Protein AF-A0A9D8C4W9-F1 (afdb_monomer)

Secondary structure (DSSP, 8-state):
--HHHHHHHHHHHHHHHHHHHHHHHHHHHHTTTS-TTTTTTSPPPHHHHHHHHHHHHHHT-TT-EEEE--SHHHHHHHHH-S-TT-HHHHHHHHHHHHHHHHHHHHS-HHHHHHHHHHHHHHHHHHHHHHHHHHHHHTT---HHHHHHHHHHHHHHHHHHHHHHHHT--TT-HHHHHHHHHHTT--EEEEETTEEEE-

Radius of gyration: 18.2 Å; Cα contacts (8 Å, |Δi|>4): 272; chains: 1; bounding box: 45×34×55 Å

pLDDT: mean 91.09, std 11.02, range [42.03, 98.5]

Mean predicted aligned error: 5.13 Å

Solvent-accessible surface area (backbone atoms only — not comparable to full-atom values): 10219 Å² total; per-residue (Å²): 136,52,78,68,58,55,52,56,52,51,53,52,42,53,55,52,24,50,53,30,54,52,50,45,53,58,52,46,72,43,35,73,72,46,43,36,43,71,39,51,42,51,85,86,48,71,70,59,51,52,36,51,46,49,20,28,45,54,60,71,43,66,85,44,44,82,41,78,29,62,45,70,67,56,45,45,56,44,63,75,50,39,52,93,80,35,65,57,59,54,45,50,51,51,54,52,53,52,30,52,59,46,20,54,76,38,40,56,66,69,56,52,69,51,50,42,57,52,41,16,56,54,31,35,59,47,33,42,52,32,45,50,52,48,28,56,77,69,71,53,82,62,64,66,57,52,51,49,54,27,48,49,53,20,49,36,48,30,48,33,42,36,34,56,45,36,65,49,61,92,76,32,30,44,54,30,54,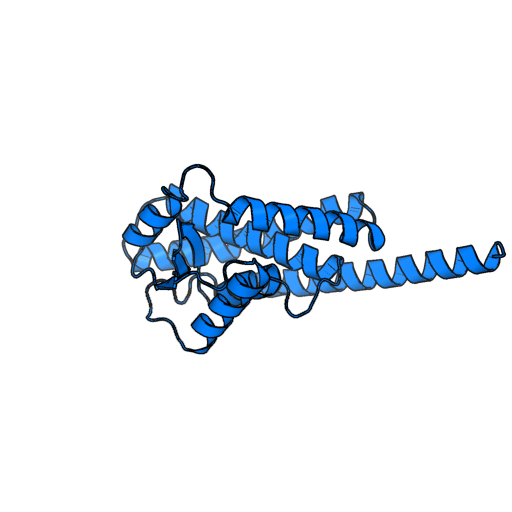36,50,39,30,58,66,2,29,44,80,64,39,47,38,90,57,35,34,39,38,39

Sequence (198 aa):
MTDEDEGFADDARGEEGLARLVAVERMAARMAAVPWFAHVGQPLLAPEREQARAYLDALGFADADLVPVRDWEEAAFAAENPGFDSAWWDAEEQLRAALNSEALAHVDERELQLVLPRLAERAAAPARRAAQEAAVLAKMSDAELLQAAVGAAMQSAHQRALVEIAAGDEDHAFRHKFALFESGRWPIAVVGATFHLF

Foldseek 3Di:
DDPVVVVVVVVVLVVQLVVLLVVLVVVLVCLLVQLAQVQQLHDDDPVLVVLVCLLCVLLVLNQFAEDEDRALVSLVVLQVPLDDPNVSVVSLVVLQVVLLVLLVSRYPPVSLVVRLQVSLVSNLVSNLVSLVVVCVVRVHDDPVSSVLQSVQLSVLSSSVSSCSSSVPDPSHSSVSQNVSSSVNKGFRHRRPRYTYID

Structure (mmCIF, N/CA/C/O backbone):
data_AF-A0A9D8C4W9-F1
#
_entry.id   AF-A0A9D8C4W9-F1
#
loop_
_atom_site.group_PDB
_atom_site.id
_atom_site.type_symbol
_atom_site.label_atom_id
_atom_site.label_alt_id
_atom_site.label_comp_id
_atom_site.label_asym_id
_atom_site.label_entity_id
_atom_site.label_seq_id
_atom_site.pdbx_PDB_ins_code
_atom_site.Cartn_x
_atom_site.Cartn_y
_atom_site.Cartn_z
_atom_site.occupancy
_atom_site.B_iso_or_equiv
_atom_site.auth_seq_id
_atom_site.auth_comp_id
_atom_site.auth_asym_id
_atom_site.auth_atom_id
_atom_site.pdbx_PDB_model_num
ATOM 1 N N . MET A 1 1 ? 25.297 -11.877 -34.042 1.00 52.44 1 MET A N 1
ATOM 2 C CA . MET A 1 1 ? 24.983 -10.673 -33.268 1.00 52.44 1 MET A CA 1
ATOM 3 C C . MET A 1 1 ? 26.031 -9.665 -33.671 1.00 52.44 1 MET A C 1
ATOM 5 O O . MET A 1 1 ? 27.204 -9.887 -33.395 1.00 52.44 1 MET A O 1
ATOM 9 N N . THR A 1 2 ? 25.644 -8.747 -34.546 1.00 56.91 2 THR A N 1
ATOM 10 C CA . THR A 1 2 ? 26.503 -7.686 -35.100 1.00 56.91 2 THR A CA 1
ATOM 11 C C . THR A 1 2 ? 26.407 -6.437 -34.223 1.00 56.91 2 THR A C 1
ATOM 13 O O . THR A 1 2 ? 25.397 -6.277 -33.552 1.00 56.91 2 THR A O 1
ATOM 16 N N . ASP A 1 3 ? 27.399 -5.538 -34.258 1.00 61.34 3 ASP A N 1
ATOM 17 C CA . ASP A 1 3 ? 27.388 -4.264 -33.499 1.00 61.34 3 ASP A CA 1
ATOM 18 C C . ASP A 1 3 ? 26.108 -3.427 -33.734 1.00 61.34 3 ASP A C 1
ATOM 20 O O . ASP A 1 3 ? 25.676 -2.675 -32.866 1.00 61.34 3 ASP A O 1
ATOM 24 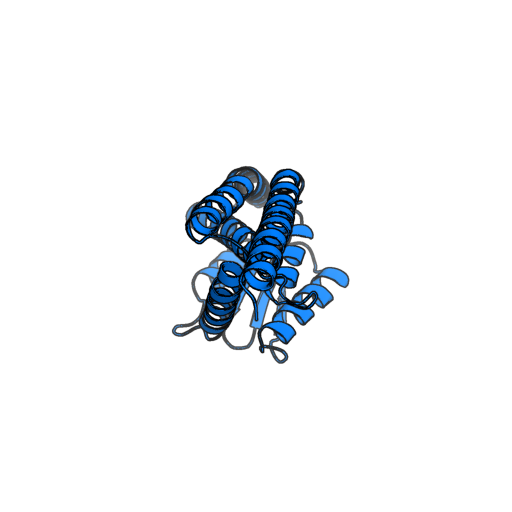N N . GLU A 1 4 ? 25.460 -3.584 -34.894 1.00 62.22 4 GLU A N 1
ATOM 25 C CA . GLU A 1 4 ? 24.162 -2.965 -35.195 1.00 62.22 4 GLU A CA 1
ATOM 26 C C . GLU A 1 4 ? 23.008 -3.564 -34.362 1.00 62.22 4 GLU A C 1
ATOM 28 O O . GLU A 1 4 ? 22.151 -2.814 -33.909 1.00 62.22 4 GLU A O 1
ATOM 33 N N . ASP A 1 5 ? 23.005 -4.877 -34.086 1.00 59.03 5 ASP A N 1
ATOM 34 C CA . ASP A 1 5 ? 21.974 -5.537 -33.259 1.00 59.03 5 ASP A CA 1
ATOM 35 C C . ASP A 1 5 ? 22.059 -5.095 -31.786 1.00 59.03 5 ASP A C 1
ATOM 37 O O . ASP A 1 5 ? 21.038 -5.012 -31.103 1.00 59.03 5 ASP A O 1
ATOM 41 N N . GLU A 1 6 ? 23.270 -4.809 -31.293 1.00 60.88 6 GLU A N 1
ATOM 42 C CA . GLU A 1 6 ? 23.494 -4.331 -29.922 1.00 60.88 6 GLU A CA 1
ATOM 43 C C . GLU A 1 6 ? 23.022 -2.879 -29.740 1.00 60.88 6 GLU A C 1
ATOM 45 O O . GLU A 1 6 ? 22.404 -2.569 -28.723 1.00 60.88 6 GLU A O 1
ATOM 50 N N . GLY A 1 7 ? 23.211 -2.014 -30.746 1.00 60.72 7 GLY A N 1
ATOM 51 C CA . GLY A 1 7 ? 22.719 -0.630 -30.722 1.00 60.72 7 GLY A CA 1
ATOM 52 C C . GLY A 1 7 ? 21.189 -0.519 -30.722 1.00 60.72 7 GLY A C 1
ATOM 53 O O . GLY A 1 7 ? 20.628 0.248 -29.945 1.00 60.72 7 GLY A O 1
ATOM 54 N N . PHE A 1 8 ? 20.490 -1.333 -31.524 1.00 57.09 8 PHE A N 1
ATOM 55 C CA . PHE A 1 8 ? 19.018 -1.352 -31.526 1.00 57.09 8 PHE A CA 1
ATOM 56 C C . PHE A 1 8 ? 18.420 -1.882 -30.212 1.00 57.09 8 PHE A C 1
ATOM 58 O O . PHE A 1 8 ? 17.346 -1.437 -29.804 1.00 57.09 8 PHE A O 1
ATOM 65 N N . ALA A 1 9 ? 19.088 -2.833 -29.551 1.00 61.97 9 ALA A N 1
ATOM 66 C CA . ALA A 1 9 ? 18.641 -3.370 -28.267 1.00 61.97 9 ALA A CA 1
ATOM 67 C C . ALA A 1 9 ? 18.815 -2.364 -27.114 1.00 61.97 9 ALA A C 1
ATOM 69 O O . ALA A 1 9 ? 17.956 -2.300 -26.232 1.00 61.97 9 ALA A O 1
ATOM 70 N N . ASP A 1 10 ? 19.890 -1.572 -27.130 1.00 65.25 10 ASP A N 1
ATOM 71 C CA . ASP A 1 10 ? 20.152 -0.528 -26.130 1.00 65.25 10 ASP A CA 1
ATOM 72 C C . ASP A 1 10 ? 19.163 0.645 -26.259 1.00 65.25 10 ASP A C 1
ATOM 74 O O . ASP A 1 10 ? 18.554 1.059 -25.270 1.00 65.25 10 ASP A O 1
ATOM 78 N N . ASP A 1 11 ? 18.890 1.097 -27.489 1.00 67.31 11 ASP A N 1
ATOM 79 C CA . ASP A 1 11 ? 17.908 2.156 -27.764 1.00 67.31 11 ASP A CA 1
ATOM 80 C C . ASP A 1 11 ? 16.482 1.744 -27.346 1.00 67.31 11 ASP A C 1
ATOM 82 O O . ASP A 1 11 ? 15.776 2.506 -26.678 1.00 67.31 11 ASP A O 1
ATOM 86 N N . ALA A 1 12 ? 16.062 0.512 -27.661 1.00 63.03 12 ALA A N 1
ATOM 87 C CA . ALA A 1 12 ? 14.750 -0.008 -27.267 1.00 63.03 12 ALA A CA 1
ATOM 88 C C . ALA A 1 12 ? 14.601 -0.133 -25.739 1.00 63.03 12 ALA A C 1
ATOM 90 O O . ALA A 1 12 ? 13.545 0.189 -25.187 1.00 63.03 12 ALA A O 1
ATOM 91 N N . ARG A 1 13 ? 15.666 -0.551 -25.039 1.00 70.00 13 ARG A N 1
ATOM 92 C CA . ARG A 1 13 ? 15.703 -0.602 -23.570 1.00 70.00 13 ARG A CA 1
ATOM 93 C C . ARG A 1 13 ? 15.589 0.797 -22.962 1.00 70.00 13 ARG A C 1
ATOM 95 O O . ARG A 1 13 ? 14.876 0.969 -21.974 1.00 70.00 13 ARG A O 1
ATOM 102 N N . GLY A 1 14 ? 16.233 1.796 -23.566 1.00 78.88 14 GLY A N 1
ATOM 103 C CA . GLY A 1 14 ? 16.118 3.198 -23.162 1.00 78.88 14 GLY A CA 1
ATOM 104 C C . GLY A 1 14 ? 14.696 3.754 -23.310 1.00 78.88 14 GLY A C 1
ATOM 105 O O . GLY A 1 14 ? 14.182 4.398 -22.391 1.00 78.88 14 GLY A O 1
ATOM 106 N N . GLU A 1 15 ? 14.024 3.473 -24.430 1.00 81.94 15 GLU A N 1
ATOM 107 C CA . GLU A 1 15 ? 12.632 3.892 -24.656 1.00 81.94 15 GLU A CA 1
ATOM 108 C C . GLU A 1 15 ? 11.650 3.212 -23.686 1.00 81.94 15 GLU A C 1
ATOM 110 O O . GLU A 1 15 ? 10.771 3.871 -23.117 1.00 81.94 15 GLU A O 1
ATOM 115 N N . GLU A 1 16 ? 11.813 1.907 -23.454 1.00 84.69 16 GLU A N 1
ATOM 116 C CA . GLU A 1 16 ? 10.975 1.140 -22.530 1.00 84.69 16 GLU A CA 1
ATOM 117 C C . GLU A 1 16 ? 11.172 1.586 -21.071 1.00 84.69 16 GLU A C 1
ATOM 119 O O . GLU A 1 16 ? 10.194 1.789 -20.340 1.00 84.69 16 GLU A O 1
ATOM 124 N N . GLY A 1 17 ? 12.423 1.810 -20.660 1.00 87.19 17 GLY A N 1
ATOM 125 C CA . GLY A 1 17 ? 12.766 2.362 -19.351 1.00 87.19 17 GLY A CA 1
ATOM 126 C C . GLY A 1 17 ? 12.120 3.728 -19.121 1.00 87.19 17 GLY A C 1
ATOM 127 O O . GLY A 1 17 ? 11.454 3.945 -18.104 1.00 87.19 17 GLY A O 1
ATOM 128 N N . LEU A 1 18 ? 12.200 4.630 -20.106 1.00 88.94 18 LEU A N 1
ATOM 129 C CA . LEU A 1 18 ? 11.550 5.940 -20.031 1.00 88.94 18 LEU A CA 1
ATOM 130 C C . LEU A 1 18 ? 10.026 5.820 -19.889 1.00 88.94 18 LEU A C 1
ATOM 132 O O . LEU A 1 18 ? 9.426 6.515 -19.064 1.00 88.94 18 LEU A O 1
ATOM 136 N N . ALA A 1 19 ? 9.381 4.935 -20.652 1.00 91.19 19 ALA A N 1
ATOM 137 C CA . ALA A 1 19 ? 7.936 4.726 -20.567 1.00 91.19 19 ALA A CA 1
ATOM 138 C C . ALA A 1 19 ? 7.494 4.270 -19.162 1.00 91.19 19 ALA A C 1
ATOM 140 O O . ALA A 1 19 ? 6.477 4.756 -18.647 1.00 91.19 19 ALA A O 1
ATOM 141 N N . ARG A 1 20 ? 8.283 3.397 -18.521 1.00 92.06 20 ARG A N 1
ATOM 142 C CA . ARG A 1 20 ? 8.073 2.920 -17.143 1.00 92.06 20 ARG A CA 1
ATOM 143 C C . ARG A 1 20 ? 8.239 4.048 -16.122 1.00 92.06 20 ARG A C 1
ATOM 145 O O . ARG A 1 20 ? 7.361 4.245 -15.281 1.00 92.06 20 ARG A O 1
ATOM 152 N N . LEU A 1 21 ? 9.280 4.873 -16.243 1.00 92.75 21 LEU A N 1
ATOM 153 C CA . LEU A 1 21 ? 9.468 6.049 -15.379 1.00 92.75 21 LEU A CA 1
ATOM 154 C C . LEU A 1 21 ? 8.316 7.059 -15.516 1.00 92.75 21 LEU A C 1
ATOM 156 O O . LEU A 1 21 ? 7.811 7.580 -14.519 1.00 92.75 21 LEU A O 1
ATOM 160 N N . VAL A 1 22 ? 7.827 7.292 -16.739 1.00 92.88 22 VAL A N 1
ATOM 161 C CA . VAL A 1 22 ? 6.651 8.146 -16.979 1.00 92.88 22 VAL A CA 1
ATOM 162 C C . VAL A 1 22 ? 5.388 7.551 -16.341 1.00 92.88 22 VAL A C 1
ATOM 164 O O . VAL A 1 22 ? 4.555 8.298 -15.821 1.00 92.88 22 VAL A O 1
ATOM 167 N N . ALA A 1 23 ? 5.217 6.226 -16.349 1.00 92.12 23 ALA A N 1
ATOM 168 C CA . ALA A 1 23 ? 4.098 5.573 -15.668 1.00 92.12 23 ALA A CA 1
ATOM 169 C C . ALA A 1 23 ? 4.124 5.825 -14.152 1.00 92.12 23 ALA A C 1
ATOM 171 O O . ALA A 1 23 ? 3.090 6.186 -13.578 1.00 92.12 23 ALA A O 1
ATOM 172 N N . VAL A 1 24 ? 5.304 5.750 -13.531 1.00 94.56 24 VAL A N 1
ATOM 173 C CA . VAL A 1 24 ? 5.487 6.071 -12.109 1.00 94.56 24 VAL A CA 1
ATOM 174 C C . VAL A 1 24 ? 5.194 7.540 -11.817 1.00 94.56 24 VAL A C 1
ATOM 176 O O . VAL A 1 24 ? 4.498 7.837 -10.848 1.00 94.56 24 VAL A O 1
ATOM 179 N N . GLU A 1 25 ? 5.614 8.476 -12.668 1.00 93.19 25 GLU A N 1
ATOM 180 C CA . GLU A 1 25 ? 5.255 9.891 -12.499 1.00 93.19 25 GLU A CA 1
ATOM 181 C C . GLU A 1 25 ? 3.738 10.126 -12.617 1.00 93.19 25 GLU A C 1
ATOM 183 O O . GLU A 1 25 ? 3.155 10.870 -11.822 1.00 93.19 25 GLU A O 1
ATOM 188 N N . ARG A 1 26 ? 3.048 9.439 -13.540 1.00 93.25 26 ARG A N 1
ATOM 189 C CA . ARG A 1 26 ? 1.574 9.481 -13.623 1.00 93.25 26 ARG A CA 1
ATOM 190 C C . ARG A 1 26 ? 0.906 8.899 -12.382 1.00 93.25 26 ARG A C 1
ATOM 192 O O . ARG A 1 26 ? -0.163 9.363 -11.986 1.00 93.25 26 ARG A O 1
ATOM 199 N N . MET A 1 27 ? 1.471 7.846 -11.801 1.00 94.06 27 MET A N 1
ATOM 200 C CA . MET A 1 27 ? 1.017 7.299 -10.523 1.00 94.06 27 MET A CA 1
ATOM 201 C C . MET A 1 27 ? 1.236 8.324 -9.399 1.00 94.06 27 MET A C 1
ATOM 203 O O . MET A 1 27 ? 0.308 8.620 -8.649 1.00 94.06 27 MET A O 1
ATOM 207 N N . ALA A 1 28 ? 2.408 8.955 -9.342 1.00 93.56 28 ALA A N 1
ATOM 208 C CA . ALA A 1 28 ? 2.746 9.969 -8.351 1.00 93.56 28 ALA A CA 1
ATOM 209 C C . ALA A 1 28 ? 1.789 11.170 -8.370 1.00 93.56 28 ALA A C 1
ATOM 211 O O . ALA A 1 28 ? 1.374 11.651 -7.315 1.00 93.56 28 ALA A O 1
ATOM 212 N N . ALA A 1 29 ? 1.389 11.619 -9.562 1.00 93.56 29 ALA A N 1
ATOM 213 C CA . ALA A 1 29 ? 0.431 12.710 -9.736 1.00 93.56 29 ALA A CA 1
ATOM 214 C C . ALA A 1 29 ? -0.955 12.408 -9.131 1.00 93.56 29 ALA A C 1
ATOM 216 O O . ALA A 1 29 ? -1.693 13.331 -8.792 1.00 93.56 29 ALA A O 1
ATOM 217 N N . ARG A 1 30 ? -1.307 11.126 -8.967 1.00 94.88 30 ARG A N 1
ATOM 218 C CA . ARG A 1 30 ? -2.590 10.678 -8.407 1.00 94.88 30 ARG A CA 1
ATOM 219 C C . ARG A 1 30 ? -2.567 10.496 -6.887 1.00 94.88 30 ARG A C 1
ATOM 221 O O . ARG A 1 30 ? -3.637 10.417 -6.295 1.00 94.88 30 ARG A O 1
ATOM 228 N N . MET A 1 31 ? -1.398 10.519 -6.234 1.00 95.44 31 MET A N 1
ATOM 229 C CA . MET A 1 31 ? -1.267 10.284 -4.780 1.00 95.44 31 MET A CA 1
ATOM 230 C C . MET A 1 31 ? -2.120 11.223 -3.921 1.00 95.44 31 MET A C 1
ATOM 232 O O . MET A 1 31 ? -2.599 10.833 -2.860 1.00 95.44 31 MET A O 1
ATOM 236 N N . ALA A 1 32 ? -2.322 12.461 -4.377 1.00 95.00 32 ALA A N 1
ATOM 237 C CA . ALA A 1 32 ? -3.139 13.445 -3.672 1.00 95.00 32 ALA A CA 1
ATOM 238 C C . ALA A 1 32 ? -4.650 13.156 -3.736 1.00 95.00 32 ALA A C 1
ATOM 240 O O . ALA A 1 32 ? -5.394 13.705 -2.928 1.00 95.00 32 ALA A O 1
ATOM 241 N N . ALA A 1 33 ? -5.094 12.340 -4.696 1.00 96.31 33 ALA A N 1
ATOM 242 C CA . ALA A 1 33 ? -6.497 11.986 -4.910 1.00 96.31 33 ALA A CA 1
ATOM 243 C C . ALA A 1 33 ? -6.865 10.603 -4.348 1.00 96.31 33 ALA A C 1
ATOM 245 O O . ALA A 1 33 ? -8.043 10.254 -4.332 1.00 96.31 33 ALA A O 1
ATOM 246 N N . VAL A 1 34 ? -5.880 9.820 -3.897 1.00 98.06 34 VAL A N 1
ATOM 247 C CA . VAL A 1 34 ? -6.130 8.546 -3.217 1.00 98.06 34 VAL A CA 1
ATOM 248 C C . VAL A 1 34 ? -6.906 8.826 -1.921 1.00 98.06 34 VAL A C 1
ATOM 250 O O . VAL A 1 34 ? -6.490 9.698 -1.148 1.00 98.06 34 VAL A O 1
ATOM 253 N N . PRO A 1 35 ? -8.020 8.120 -1.654 1.00 97.81 35 PRO A N 1
ATOM 254 C CA . PRO A 1 35 ? -8.857 8.340 -0.478 1.00 97.81 35 PRO A CA 1
ATOM 255 C C . PRO A 1 35 ? -8.258 7.662 0.763 1.00 97.81 35 PRO A C 1
ATOM 257 O O . PRO A 1 35 ? -8.916 6.857 1.415 1.00 97.81 35 PRO A O 1
ATOM 260 N N . TRP A 1 36 ? -6.994 7.962 1.074 1.00 98.44 36 TRP A N 1
ATOM 261 C CA . TRP A 1 36 ? -6.243 7.349 2.170 1.00 98.44 36 TRP A CA 1
ATOM 262 C C . TRP A 1 36 ? -7.078 7.280 3.450 1.00 98.44 36 TRP A C 1
ATOM 264 O O . TRP A 1 36 ? -7.595 8.295 3.906 1.00 98.44 36 TRP A O 1
ATOM 274 N N . PHE A 1 37 ? -7.195 6.090 4.036 1.00 98.38 37 PHE A N 1
ATOM 275 C CA . PHE A 1 37 ? -7.890 5.861 5.307 1.00 98.38 37 PHE A CA 1
ATOM 276 C C . PHE A 1 37 ? -9.371 6.296 5.353 1.00 98.38 37 PHE A C 1
ATOM 278 O O . PHE A 1 37 ? -9.943 6.389 6.434 1.00 98.38 37 PHE A O 1
ATOM 285 N N . ALA A 1 38 ? -10.021 6.569 4.217 1.00 97.69 38 ALA A N 1
ATOM 286 C CA . ALA A 1 38 ? -11.391 7.088 4.200 1.00 97.69 38 ALA A CA 1
ATOM 287 C C . ALA A 1 38 ? -12.438 6.099 4.742 1.00 97.69 38 ALA A C 1
ATOM 289 O O . ALA A 1 38 ? -13.505 6.522 5.193 1.00 97.69 38 ALA A O 1
ATOM 290 N N . HIS A 1 39 ? -12.151 4.795 4.693 1.00 97.69 39 HIS A N 1
ATOM 291 C CA . HIS A 1 39 ? -13.072 3.7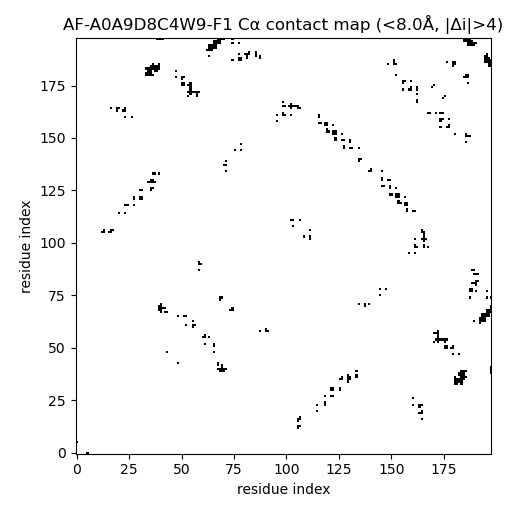40 5.116 1.00 97.69 39 HIS A CA 1
ATOM 292 C C . HIS A 1 39 ? -12.630 3.019 6.394 1.00 97.69 39 HIS A C 1
ATOM 294 O O . HIS A 1 39 ? -13.305 2.072 6.796 1.00 97.69 39 HIS A O 1
ATOM 300 N N . VAL A 1 40 ? -11.561 3.462 7.067 1.00 97.56 40 VAL A N 1
ATOM 301 C CA . VAL A 1 40 ? -11.101 2.792 8.294 1.00 97.56 40 VAL A CA 1
ATOM 302 C C . VAL A 1 40 ? -12.211 2.738 9.344 1.00 97.56 40 VAL A C 1
ATOM 304 O O . VAL A 1 40 ? -12.897 3.729 9.611 1.00 97.56 40 VAL A O 1
ATOM 307 N N . GLY A 1 41 ? -12.431 1.549 9.900 1.00 95.38 41 GLY A N 1
ATOM 308 C CA . GLY A 1 41 ? -13.446 1.291 10.929 1.00 95.38 41 GLY A CA 1
ATOM 309 C C . GLY A 1 41 ? -14.870 1.163 10.396 1.00 95.38 41 GLY A C 1
ATOM 310 O O . GLY A 1 41 ? -15.808 0.929 11.161 1.00 95.38 41 GLY A O 1
ATOM 311 N N . GLN A 1 42 ? -15.062 1.273 9.080 1.00 96.44 42 GLN A N 1
ATOM 312 C CA . GLN A 1 42 ? -16.329 0.942 8.438 1.00 96.44 42 GLN A CA 1
ATOM 313 C C . GLN A 1 42 ? -16.409 -0.563 8.137 1.00 96.44 42 GLN A C 1
ATOM 315 O O . GLN A 1 42 ? -15.381 -1.206 7.919 1.00 96.44 42 GLN A O 1
ATOM 320 N N . PRO A 1 43 ? -17.610 -1.161 8.048 1.00 96.69 43 PRO A N 1
ATOM 321 C CA . PRO A 1 43 ? -17.754 -2.543 7.595 1.00 96.69 43 PRO A CA 1
ATOM 322 C C . PRO A 1 43 ? -17.116 -2.768 6.215 1.00 96.69 43 PRO A C 1
ATOM 324 O O . PRO A 1 43 ? -17.280 -1.936 5.326 1.00 96.69 43 PRO A O 1
ATOM 327 N N . LEU A 1 44 ? -16.422 -3.895 6.023 1.00 97.25 44 LEU A N 1
ATOM 328 C CA . LEU A 1 44 ? -15.814 -4.237 4.730 1.00 97.25 44 LEU A CA 1
ATOM 329 C C . LEU A 1 44 ? -16.872 -4.537 3.663 1.00 97.25 44 LEU A C 1
ATOM 331 O O . LEU A 1 44 ? -17.710 -5.436 3.839 1.00 97.25 44 LEU A O 1
ATOM 335 N N . LEU A 1 45 ? -16.760 -3.839 2.538 1.00 97.00 45 LEU A N 1
ATOM 336 C CA . LEU A 1 45 ? -17.525 -4.040 1.314 1.00 97.00 45 LEU A CA 1
ATOM 337 C C . LEU A 1 45 ? -17.021 -5.277 0.556 1.00 97.00 45 LEU A C 1
ATOM 339 O O . LEU A 1 45 ? -15.887 -5.718 0.736 1.00 97.00 45 LEU A O 1
ATOM 343 N N . ALA A 1 46 ? -17.856 -5.839 -0.322 1.00 97.50 46 ALA A N 1
ATOM 344 C CA . ALA A 1 46 ? -17.481 -7.018 -1.109 1.00 97.50 46 ALA A CA 1
ATOM 345 C C . ALA A 1 46 ? -16.198 -6.815 -1.951 1.00 97.50 46 ALA A C 1
ATOM 347 O O . ALA A 1 46 ? -15.308 -7.655 -1.826 1.00 97.50 46 ALA A O 1
ATOM 348 N N . PRO A 1 47 ? -16.015 -5.693 -2.684 1.00 97.19 47 PRO A N 1
ATOM 349 C CA . PRO A 1 47 ? -14.788 -5.473 -3.455 1.00 97.19 47 PRO A CA 1
ATOM 350 C C . PRO A 1 47 ? -13.529 -5.399 -2.583 1.00 97.19 47 PRO A C 1
ATOM 352 O O . PRO A 1 47 ? -12.477 -5.884 -2.970 1.00 97.19 47 PRO A O 1
ATOM 355 N N . GLU A 1 48 ? -13.630 -4.843 -1.372 1.00 97.94 48 GLU A N 1
ATOM 356 C CA . GLU A 1 48 ? -12.497 -4.751 -0.438 1.00 97.94 48 GLU A CA 1
ATOM 357 C C . GLU A 1 48 ? -12.090 -6.143 0.074 1.00 97.94 48 GLU A C 1
ATOM 359 O O . GLU A 1 48 ? -10.906 -6.429 0.242 1.00 97.94 48 GLU A O 1
ATOM 364 N N . ARG A 1 49 ? -13.065 -7.041 0.277 1.00 98.25 49 ARG A N 1
ATOM 365 C CA . ARG A 1 49 ? -12.820 -8.438 0.673 1.00 98.25 49 ARG A CA 1
ATOM 366 C C . ARG A 1 49 ? -12.193 -9.250 -0.453 1.00 98.25 49 ARG A C 1
ATOM 368 O O . ARG A 1 49 ? -11.289 -10.037 -0.189 1.00 98.25 49 ARG A O 1
ATOM 375 N N . GLU A 1 50 ? -12.669 -9.061 -1.680 1.00 97.69 50 GLU A N 1
ATOM 376 C CA . GLU A 1 50 ? -12.093 -9.679 -2.879 1.00 97.69 50 GLU A CA 1
ATOM 377 C C . GLU A 1 50 ? -10.644 -9.222 -3.066 1.00 97.69 50 GLU A C 1
ATOM 379 O O . GLU A 1 50 ? -9.750 -10.050 -3.226 1.00 97.69 50 GLU A O 1
ATOM 384 N N . GLN A 1 51 ? -10.391 -7.920 -2.924 1.00 97.75 51 GLN A N 1
ATOM 385 C CA . GLN A 1 51 ? -9.054 -7.348 -3.028 1.00 97.75 51 GLN A CA 1
ATOM 386 C C . GLN A 1 51 ? -8.100 -7.876 -1.951 1.00 97.75 51 GLN A C 1
ATOM 388 O O . GLN A 1 51 ? -6.946 -8.195 -2.235 1.00 97.75 51 GLN A O 1
ATOM 393 N N . ALA A 1 52 ? -8.586 -7.990 -0.715 1.00 98.06 52 ALA A N 1
ATOM 394 C CA . ALA A 1 52 ? -7.835 -8.568 0.390 1.00 98.06 52 ALA A CA 1
ATOM 395 C C . ALA A 1 52 ? -7.520 -10.052 0.161 1.00 98.06 52 ALA A C 1
ATOM 397 O O . ALA A 1 52 ? -6.420 -10.493 0.482 1.00 98.06 52 ALA A O 1
ATOM 398 N N . ARG A 1 53 ? -8.458 -10.816 -0.415 1.00 97.81 53 ARG A N 1
ATOM 399 C CA . ARG A 1 53 ? -8.233 -12.225 -0.756 1.00 97.81 53 ARG A CA 1
ATOM 400 C C . ARG A 1 53 ? -7.179 -12.367 -1.849 1.00 97.81 53 ARG A C 1
ATOM 402 O O . ARG A 1 53 ? -6.235 -13.113 -1.646 1.00 97.81 53 ARG A O 1
ATOM 409 N N . ALA A 1 54 ? -7.280 -11.591 -2.926 1.00 97.88 54 ALA A N 1
ATOM 410 C CA . ALA A 1 54 ? -6.290 -11.607 -4.002 1.00 97.88 54 ALA A CA 1
ATOM 411 C C . ALA A 1 54 ? -4.884 -11.233 -3.501 1.00 97.88 54 ALA A C 1
ATOM 413 O O . ALA A 1 54 ? -3.901 -11.873 -3.857 1.00 97.88 54 ALA A O 1
ATOM 414 N N . TYR A 1 55 ? -4.786 -10.255 -2.592 1.00 97.88 55 TYR A N 1
ATOM 415 C CA . TYR A 1 55 ? -3.524 -9.938 -1.919 1.00 97.88 55 TYR A CA 1
ATOM 416 C C . TYR A 1 55 ? -2.947 -11.138 -1.153 1.00 97.88 55 TYR A C 1
ATOM 418 O O . TYR A 1 55 ? -1.763 -11.433 -1.299 1.00 97.88 55 TYR A O 1
ATOM 426 N N . LEU A 1 56 ? -3.767 -11.826 -0.354 1.00 97.06 56 LEU A N 1
ATOM 427 C CA . LEU A 1 56 ? -3.332 -12.991 0.417 1.00 97.06 56 LEU A CA 1
ATOM 428 C C . LEU A 1 56 ? -2.944 -14.166 -0.479 1.00 97.06 56 LEU A C 1
ATOM 430 O O . LEU A 1 56 ? -1.909 -14.784 -0.241 1.00 97.06 56 LEU A O 1
ATOM 434 N N . ASP A 1 57 ? -3.728 -14.443 -1.517 1.00 96.44 57 ASP A N 1
ATOM 435 C CA . ASP A 1 57 ? -3.467 -15.521 -2.469 1.00 96.44 57 ASP A CA 1
ATOM 436 C C . ASP A 1 57 ? -2.134 -15.285 -3.195 1.00 96.44 57 ASP A C 1
ATOM 438 O O . ASP A 1 57 ? -1.263 -16.158 -3.183 1.00 96.44 57 ASP A O 1
ATOM 442 N N . ALA A 1 58 ? -1.920 -14.074 -3.724 1.00 96.19 58 ALA A N 1
ATOM 443 C CA . ALA A 1 58 ? -0.686 -13.693 -4.413 1.00 96.19 58 ALA A CA 1
ATOM 444 C C . ALA A 1 58 ? 0.548 -13.669 -3.491 1.00 96.19 58 ALA A C 1
ATOM 446 O O . ALA A 1 58 ? 1.675 -13.832 -3.957 1.00 96.19 58 ALA A O 1
ATOM 447 N N . LEU A 1 59 ? 0.355 -13.465 -2.183 1.00 94.06 59 LEU A N 1
ATOM 448 C CA . LEU A 1 59 ? 1.428 -13.477 -1.185 1.00 94.06 59 LEU A CA 1
ATOM 449 C C . LEU A 1 59 ? 1.720 -14.886 -0.630 1.00 94.06 59 LEU A C 1
ATOM 451 O O . LEU A 1 59 ? 2.719 -15.072 0.062 1.00 94.06 59 LEU A O 1
ATOM 455 N N . GLY A 1 60 ? 0.872 -15.880 -0.921 1.00 94.50 60 GLY A N 1
ATOM 456 C CA . GLY A 1 60 ? 1.014 -17.257 -0.431 1.00 94.50 60 GLY A CA 1
ATOM 457 C C . GLY A 1 60 ? 0.315 -17.552 0.904 1.00 94.50 60 GLY A C 1
ATOM 458 O O . GLY A 1 60 ? 0.619 -18.554 1.546 1.00 94.50 60 GLY A O 1
ATOM 459 N N . PHE A 1 61 ? -0.636 -16.712 1.319 1.00 94.56 61 PHE A N 1
ATOM 460 C CA . PHE A 1 61 ? -1.420 -16.825 2.557 1.00 94.56 61 PHE A CA 1
ATOM 461 C C . PHE A 1 61 ? -2.906 -17.108 2.277 1.00 94.56 61 PHE A C 1
ATOM 463 O O . PHE A 1 61 ? -3.783 -16.585 2.964 1.00 94.56 61 PHE A O 1
ATOM 470 N N . ALA A 1 62 ? -3.206 -17.940 1.276 1.00 92.62 62 ALA A N 1
ATOM 471 C CA . ALA A 1 62 ? -4.574 -18.207 0.815 1.00 92.62 62 ALA A CA 1
ATOM 472 C C . ALA A 1 62 ? -5.523 -18.736 1.910 1.00 92.62 62 ALA A C 1
ATOM 474 O O . ALA A 1 62 ? -6.726 -18.486 1.856 1.00 92.62 62 ALA A O 1
ATOM 475 N N . ASP A 1 63 ? -4.989 -19.414 2.929 1.00 92.69 63 ASP A N 1
ATOM 476 C CA . ASP A 1 63 ? -5.759 -19.952 4.058 1.00 92.69 63 ASP A CA 1
ATOM 477 C C . ASP A 1 63 ? -5.955 -18.946 5.207 1.00 92.69 63 ASP A C 1
ATOM 479 O O . ASP A 1 63 ? -6.609 -19.266 6.198 1.00 92.69 63 ASP A O 1
ATOM 483 N N . ALA A 1 64 ? -5.398 -17.734 5.106 1.00 94.50 64 ALA A N 1
ATOM 484 C CA . ALA A 1 64 ? -5.557 -16.732 6.150 1.00 94.50 64 ALA A CA 1
ATOM 485 C C . ALA A 1 64 ? -6.995 -16.182 6.197 1.00 94.50 64 ALA A C 1
ATOM 487 O O . ALA A 1 64 ? -7.645 -15.905 5.176 1.00 94.50 64 ALA A O 1
ATOM 488 N N . ASP A 1 65 ? -7.482 -15.984 7.417 1.00 95.56 65 ASP A N 1
ATOM 489 C CA . ASP A 1 65 ? -8.776 -15.378 7.695 1.00 95.56 65 ASP A CA 1
ATOM 490 C C . ASP A 1 65 ? -8.681 -13.854 7.604 1.00 95.56 65 ASP A C 1
ATOM 492 O O . ASP A 1 65 ? -7.796 -13.226 8.184 1.00 95.56 65 ASP A O 1
ATOM 496 N N . LEU A 1 66 ? -9.633 -13.235 6.904 1.00 96.69 66 LEU A N 1
ATOM 497 C CA . LEU A 1 66 ? -9.740 -11.779 6.831 1.00 96.69 66 LEU A CA 1
ATOM 498 C C . LEU A 1 66 ? -10.489 -11.250 8.058 1.00 96.69 66 LEU A C 1
ATOM 500 O O . LEU A 1 66 ? -11.697 -11.467 8.194 1.00 96.69 66 LEU A O 1
ATOM 504 N N . VAL A 1 67 ? -9.784 -10.507 8.907 1.00 95.81 67 VAL A N 1
ATOM 505 C CA . VAL A 1 67 ? -10.321 -9.899 10.125 1.00 95.81 67 VAL A CA 1
ATOM 506 C C . VAL A 1 67 ? -10.470 -8.386 9.921 1.00 95.81 67 VAL A C 1
ATOM 508 O O . VAL A 1 67 ? -9.463 -7.684 9.805 1.00 95.81 67 VAL A O 1
ATOM 511 N N . PRO A 1 68 ? -11.709 -7.858 9.871 1.00 96.81 68 PRO A N 1
ATOM 512 C CA . PRO A 1 68 ? -11.928 -6.420 9.849 1.00 96.81 68 PRO A CA 1
ATOM 513 C C . PRO A 1 68 ? -11.566 -5.810 11.205 1.00 96.81 68 PRO A C 1
ATOM 515 O O . PRO A 1 68 ? -12.098 -6.228 12.234 1.00 96.81 68 PRO A O 1
ATOM 518 N N . VAL A 1 69 ? -10.709 -4.798 11.184 1.00 96.75 69 VAL A N 1
ATOM 519 C CA . VAL A 1 69 ? -10.361 -3.975 12.344 1.00 96.75 69 VAL A CA 1
ATOM 520 C C . VAL A 1 69 ? -11.397 -2.862 12.470 1.00 96.75 69 VAL A C 1
ATOM 522 O O . VAL A 1 69 ? -11.770 -2.226 11.484 1.00 96.75 69 VAL A O 1
ATOM 525 N N . ARG A 1 70 ? -11.941 -2.669 13.671 1.00 95.12 70 ARG A N 1
ATOM 526 C CA . ARG A 1 70 ? -13.136 -1.831 13.878 1.00 95.12 70 ARG A CA 1
ATOM 527 C C . ARG A 1 70 ? -12.805 -0.420 14.329 1.00 95.12 70 ARG A C 1
ATOM 529 O O . ARG A 1 70 ? -13.579 0.502 14.082 1.00 95.12 70 ARG A O 1
ATOM 536 N N . ASP A 1 71 ? -11.669 -0.255 14.984 1.00 95.56 71 ASP 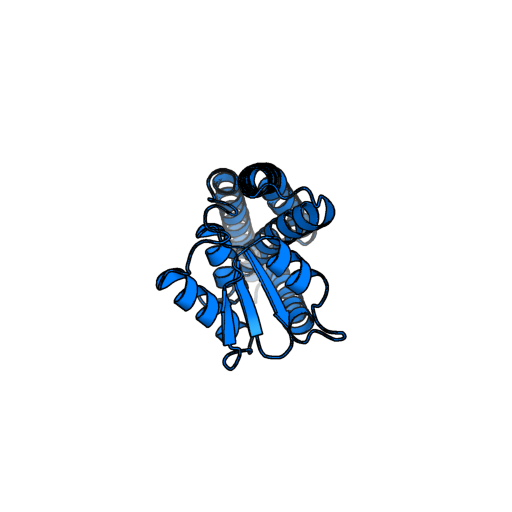A N 1
ATOM 537 C CA . ASP A 1 71 ? -11.228 1.010 15.540 1.00 95.56 71 ASP A CA 1
ATOM 538 C C . ASP A 1 71 ? -9.701 1.062 15.654 1.00 95.56 71 ASP A C 1
ATOM 540 O O . ASP A 1 71 ? -8.977 0.109 15.365 1.00 95.56 71 ASP A O 1
ATOM 544 N N . TRP A 1 72 ? -9.208 2.233 16.048 1.00 95.50 72 TRP A N 1
ATOM 545 C CA . TRP A 1 72 ? -7.780 2.484 16.158 1.00 95.50 72 TRP A CA 1
ATOM 546 C C . TRP A 1 72 ? -7.121 1.742 17.329 1.00 95.50 72 TRP A C 1
ATOM 548 O O . TRP A 1 72 ? -5.911 1.551 17.297 1.00 95.50 72 TRP A O 1
ATOM 558 N N . GLU A 1 73 ? -7.876 1.314 18.344 1.00 93.69 73 GLU A N 1
ATOM 559 C CA . GLU A 1 73 ? -7.327 0.538 19.463 1.00 93.69 73 GLU A CA 1
ATOM 560 C C . GLU A 1 73 ? -7.012 -0.893 19.006 1.00 93.69 73 GLU A C 1
ATOM 562 O O . GLU A 1 73 ? -5.909 -1.395 19.227 1.00 93.69 73 GLU A O 1
ATOM 567 N N . GLU A 1 74 ? -7.927 -1.517 18.263 1.00 93.81 74 GLU A N 1
ATOM 568 C CA . GLU A 1 74 ? -7.666 -2.796 17.598 1.00 93.81 74 GLU A CA 1
ATOM 569 C C . GLU A 1 74 ? -6.538 -2.690 16.564 1.00 93.81 74 GLU A C 1
ATOM 571 O O . GLU A 1 74 ? -5.717 -3.603 16.448 1.00 93.81 74 GLU A O 1
ATOM 576 N N . ALA A 1 75 ? -6.463 -1.569 15.838 1.00 94.31 75 ALA A N 1
ATOM 577 C CA . ALA A 1 75 ? -5.380 -1.317 14.893 1.00 94.31 75 ALA A CA 1
ATOM 578 C C . ALA A 1 75 ? -4.013 -1.259 15.589 1.00 94.31 75 ALA A C 1
ATOM 580 O O . ALA A 1 75 ? -3.054 -1.841 15.084 1.00 94.31 75 ALA A O 1
ATOM 581 N N . ALA A 1 76 ? -3.931 -0.606 16.755 1.00 92.62 76 ALA A N 1
ATOM 582 C CA . ALA A 1 76 ? -2.721 -0.573 17.573 1.00 92.62 76 ALA A CA 1
ATOM 583 C C . ALA A 1 76 ? -2.302 -1.981 17.991 1.00 92.62 76 ALA A C 1
ATOM 585 O O . ALA A 1 76 ? -1.166 -2.384 17.756 1.00 92.62 76 ALA A O 1
ATOM 586 N N . PHE A 1 77 ? -3.244 -2.770 18.513 1.00 89.88 77 PHE A N 1
ATOM 587 C CA . PHE A 1 77 ? -2.966 -4.139 18.936 1.00 89.88 77 PHE A CA 1
ATOM 588 C C . PHE A 1 77 ? -2.425 -5.009 17.790 1.00 89.88 77 PHE A C 1
ATOM 590 O O . PHE A 1 77 ? -1.469 -5.766 17.986 1.00 89.88 77 PHE A O 1
ATOM 597 N N . ALA A 1 78 ? -3.011 -4.879 16.595 1.00 89.25 78 ALA A N 1
ATOM 598 C CA . ALA A 1 78 ? -2.570 -5.587 15.396 1.00 89.25 78 ALA A CA 1
ATOM 599 C C . ALA A 1 78 ? -1.199 -5.103 14.886 1.00 89.25 78 ALA A C 1
ATOM 601 O O . ALA A 1 78 ? -0.420 -5.913 14.386 1.00 89.25 78 ALA A O 1
ATOM 602 N N . ALA A 1 79 ? -0.889 -3.810 15.022 1.00 86.62 79 ALA A N 1
ATOM 603 C CA . ALA A 1 79 ? 0.385 -3.225 14.600 1.00 86.62 79 ALA A CA 1
ATOM 604 C C . ALA A 1 79 ? 1.544 -3.531 15.569 1.00 86.62 79 ALA A C 1
ATOM 606 O O . ALA A 1 79 ? 2.677 -3.714 15.128 1.00 86.62 79 ALA A O 1
ATOM 607 N N . GLU A 1 80 ? 1.276 -3.603 16.876 1.00 81.75 80 GLU A N 1
ATOM 608 C CA . GLU A 1 80 ? 2.275 -3.881 17.919 1.00 81.75 80 GLU A CA 1
ATOM 609 C C . GLU A 1 80 ? 2.668 -5.358 18.004 1.00 81.75 80 GLU A C 1
ATOM 611 O O . GLU A 1 80 ? 3.781 -5.683 18.423 1.00 81.75 80 GLU A O 1
ATOM 616 N N . ASN A 1 81 ? 1.769 -6.263 17.609 1.00 65.69 81 ASN A N 1
ATOM 617 C CA . ASN A 1 81 ? 1.964 -7.704 17.735 1.00 65.69 81 ASN A CA 1
ATOM 618 C C . ASN A 1 81 ? 1.988 -8.414 16.370 1.00 65.69 81 ASN A C 1
ATOM 620 O O . ASN A 1 81 ? 1.179 -9.319 16.163 1.00 65.69 81 ASN A O 1
ATOM 624 N N . PRO A 1 82 ? 2.929 -8.114 15.451 1.00 59.84 82 PRO A N 1
ATOM 625 C CA . PRO A 1 82 ? 3.032 -8.841 14.181 1.00 59.84 82 PRO A CA 1
ATOM 626 C C . PRO A 1 82 ? 3.379 -10.338 14.350 1.00 59.84 82 PRO A C 1
ATOM 628 O O . PRO A 1 82 ? 3.369 -11.098 13.386 1.00 59.84 82 PRO A O 1
ATOM 631 N N . GLY A 1 83 ? 3.643 -10.791 15.580 1.00 54.66 83 GLY A N 1
ATOM 632 C CA . GLY A 1 83 ? 4.257 -12.080 15.864 1.00 54.66 83 GLY A CA 1
ATOM 633 C C . GLY A 1 83 ? 5.773 -11.971 15.712 1.00 54.66 83 GLY A C 1
ATOM 634 O O . GLY A 1 83 ? 6.289 -11.325 14.804 1.00 54.66 83 GLY A O 1
ATOM 635 N N . PHE A 1 84 ? 6.508 -12.566 16.648 1.00 42.03 84 PHE A N 1
ATOM 636 C CA . PHE A 1 84 ? 7.952 -12.729 16.513 1.00 42.03 84 PHE A CA 1
ATOM 637 C C . PHE A 1 84 ? 8.168 -13.714 15.351 1.00 42.03 84 PHE A C 1
ATOM 639 O O . PHE A 1 84 ? 7.704 -14.845 15.463 1.00 42.03 84 PHE A O 1
ATOM 646 N N . ASP A 1 85 ? 8.813 -13.276 14.262 1.00 52.09 85 ASP A N 1
ATOM 647 C CA . ASP A 1 85 ? 9.005 -14.036 13.006 1.00 52.09 85 ASP A CA 1
ATOM 648 C C . ASP A 1 85 ? 7.772 -14.046 12.068 1.00 52.09 85 ASP A C 1
ATOM 650 O O . ASP A 1 85 ? 7.193 -15.086 11.743 1.00 52.09 85 ASP A O 1
ATOM 654 N N . SER A 1 86 ? 7.306 -12.858 11.657 1.00 71.31 86 SER A N 1
ATOM 655 C CA . SER A 1 86 ? 6.160 -12.746 10.750 1.00 71.31 86 SER A CA 1
ATOM 656 C C . SER A 1 86 ? 6.555 -13.199 9.339 1.00 71.31 86 SER A C 1
ATOM 658 O O . SER A 1 86 ? 7.028 -12.393 8.540 1.00 71.31 86 SER A O 1
ATOM 660 N N . ALA A 1 87 ? 6.302 -14.467 9.006 1.00 86.31 87 ALA A N 1
ATOM 661 C CA . ALA A 1 87 ? 6.473 -15.029 7.658 1.00 86.31 87 ALA A CA 1
ATOM 662 C C . ALA A 1 87 ? 5.870 -14.144 6.545 1.00 86.31 87 ALA A C 1
ATOM 664 O O . ALA A 1 87 ? 6.320 -14.158 5.405 1.00 86.31 87 ALA A O 1
ATOM 665 N N . TRP A 1 88 ? 4.853 -13.352 6.889 1.00 89.44 88 TRP A N 1
ATOM 666 C CA . TRP A 1 88 ? 4.265 -12.320 6.043 1.00 89.44 88 TRP A CA 1
ATOM 667 C C . TRP A 1 88 ? 5.253 -11.234 5.609 1.00 89.44 88 TRP A C 1
ATOM 669 O O . TRP A 1 88 ? 5.343 -10.926 4.422 1.00 89.44 88 TRP A O 1
ATOM 679 N N . TRP A 1 89 ? 6.003 -10.671 6.557 1.00 88.94 89 TRP A N 1
ATOM 680 C CA . TRP A 1 89 ? 7.030 -9.676 6.263 1.00 88.94 89 TRP A CA 1
ATOM 681 C C . TRP A 1 89 ? 8.112 -10.267 5.366 1.00 88.94 89 TRP A C 1
ATOM 683 O O . TRP A 1 89 ? 8.495 -9.643 4.381 1.00 88.94 89 TRP A O 1
ATOM 693 N N . ASP A 1 90 ? 8.557 -11.489 5.662 1.00 91.81 90 ASP A N 1
ATOM 694 C CA . ASP A 1 90 ? 9.569 -12.162 4.851 1.00 91.81 90 ASP A CA 1
ATOM 695 C C . ASP A 1 90 ? 9.075 -12.422 3.426 1.00 91.81 90 ASP A C 1
ATOM 697 O O . ASP A 1 90 ? 9.823 -12.212 2.471 1.00 91.81 90 ASP A O 1
ATOM 701 N N . ALA A 1 91 ? 7.812 -12.828 3.261 1.00 93.94 91 ALA A N 1
ATOM 702 C CA . ALA A 1 91 ? 7.199 -13.005 1.949 1.00 93.94 91 ALA A CA 1
ATOM 703 C C . ALA A 1 91 ? 7.133 -11.682 1.171 1.00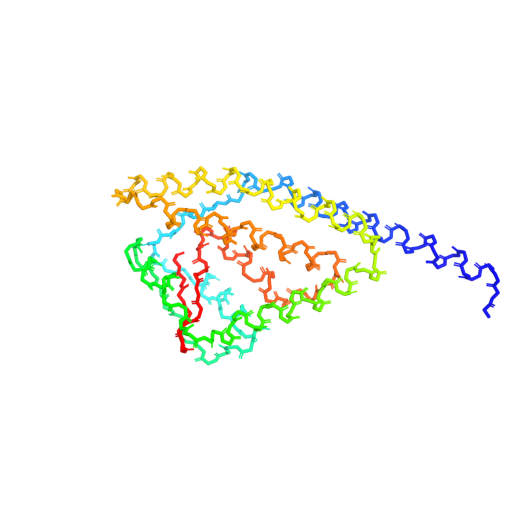 93.94 91 ALA A C 1
ATOM 705 O O . ALA A 1 91 ? 7.519 -11.633 0.001 1.00 93.94 91 ALA A O 1
ATOM 706 N N . GLU A 1 92 ? 6.708 -10.587 1.812 1.00 94.94 92 GLU A N 1
ATOM 707 C CA . GLU A 1 92 ? 6.732 -9.270 1.170 1.00 94.94 92 GLU A CA 1
ATOM 708 C C . GLU A 1 92 ? 8.159 -8.851 0.800 1.00 94.94 92 GLU A C 1
ATOM 710 O O . GLU A 1 92 ? 8.399 -8.374 -0.308 1.00 94.94 92 GLU A O 1
ATOM 715 N N . GLU A 1 93 ? 9.125 -9.036 1.694 1.00 95.12 93 GLU A N 1
ATOM 716 C CA . GLU A 1 93 ? 10.503 -8.621 1.452 1.00 95.12 93 GLU A CA 1
ATOM 717 C C . GLU A 1 93 ? 11.156 -9.432 0.324 1.00 95.12 93 GLU A C 1
ATOM 719 O O . GLU A 1 93 ? 11.873 -8.867 -0.506 1.00 95.12 93 GLU A O 1
ATOM 724 N N . GLN A 1 94 ? 10.841 -10.725 0.213 1.00 96.06 94 GLN A N 1
ATOM 725 C CA . GLN A 1 94 ? 11.257 -11.564 -0.913 1.00 96.06 94 GLN A CA 1
ATOM 726 C C . GLN A 1 94 ? 10.681 -11.063 -2.243 1.00 96.06 94 GLN A C 1
ATOM 728 O O . GLN A 1 94 ? 11.439 -10.885 -3.202 1.00 96.06 94 GLN A O 1
ATOM 733 N N . LEU A 1 95 ? 9.375 -10.773 -2.307 1.00 96.31 95 LEU A N 1
ATOM 734 C CA . LEU A 1 95 ? 8.750 -10.201 -3.507 1.00 96.31 95 LEU A CA 1
ATOM 735 C C . LEU A 1 95 ? 9.356 -8.837 -3.858 1.00 96.31 95 LEU A C 1
ATOM 737 O O . LEU A 1 95 ? 9.654 -8.560 -5.020 1.00 96.31 95 LEU A O 1
ATOM 741 N N . ARG A 1 96 ? 9.600 -7.985 -2.857 1.00 96.44 96 ARG A N 1
ATOM 742 C CA . ARG A 1 96 ? 10.219 -6.667 -3.051 1.00 96.44 96 ARG A CA 1
ATOM 743 C C . ARG A 1 96 ? 11.631 -6.790 -3.623 1.00 96.44 96 ARG A C 1
ATOM 745 O O . ARG A 1 96 ? 11.979 -6.043 -4.537 1.00 96.44 96 ARG A O 1
ATOM 752 N N . ALA A 1 97 ? 12.439 -7.714 -3.107 1.00 96.56 97 ALA A N 1
ATOM 753 C CA . ALA A 1 97 ? 13.792 -7.958 -3.599 1.00 96.56 97 ALA A CA 1
ATOM 754 C C . ALA A 1 97 ? 13.799 -8.494 -5.042 1.00 96.56 97 ALA A C 1
ATOM 756 O O . ALA A 1 97 ? 14.628 -8.061 -5.852 1.00 96.56 97 ALA A O 1
ATOM 757 N N . ALA A 1 98 ? 12.859 -9.384 -5.378 1.00 96.00 98 ALA A N 1
ATOM 758 C CA . ALA A 1 98 ? 12.677 -9.889 -6.737 1.00 96.00 98 ALA A CA 1
ATOM 759 C C . ALA A 1 98 ? 12.316 -8.758 -7.715 1.00 96.00 98 ALA A C 1
ATOM 761 O O . ALA A 1 98 ? 13.035 -8.553 -8.693 1.00 96.00 98 ALA A O 1
ATOM 762 N N . LEU A 1 99 ? 11.299 -7.950 -7.393 1.00 96.69 99 LEU A N 1
ATOM 763 C CA . LEU A 1 9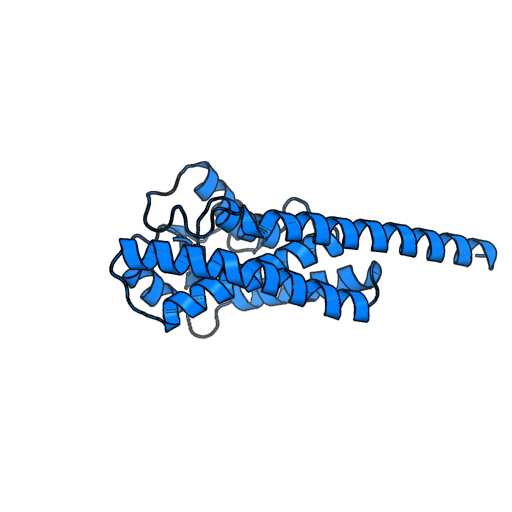9 ? 10.900 -6.798 -8.211 1.00 96.69 99 LEU A CA 1
ATOM 764 C C . LEU A 1 99 ? 12.019 -5.774 -8.372 1.00 96.69 99 LEU A C 1
ATOM 766 O O . LEU A 1 99 ? 12.159 -5.174 -9.430 1.00 96.69 99 LEU A O 1
ATOM 770 N N . ASN A 1 100 ? 12.821 -5.546 -7.332 1.00 95.69 100 ASN A N 1
ATOM 771 C CA . ASN A 1 100 ? 13.950 -4.628 -7.431 1.00 95.69 100 ASN A CA 1
ATOM 772 C C . ASN A 1 100 ? 14.994 -5.138 -8.434 1.00 95.69 100 ASN A C 1
ATOM 774 O O . ASN A 1 100 ? 15.531 -4.357 -9.213 1.00 95.69 100 ASN A O 1
ATOM 778 N N . SER A 1 101 ? 15.265 -6.443 -8.430 1.00 94.75 101 SER A N 1
ATOM 779 C CA . SER A 1 101 ? 16.186 -7.065 -9.386 1.00 94.75 101 SER A CA 1
ATOM 780 C C . SER A 1 101 ? 15.642 -7.002 -10.817 1.00 94.75 101 SER A C 1
ATOM 782 O O . SER A 1 101 ? 16.392 -6.713 -11.745 1.00 94.75 101 SER A O 1
ATOM 784 N N . GLU A 1 102 ? 14.337 -7.213 -10.993 1.00 94.06 102 GLU A N 1
ATOM 785 C CA . GLU A 1 102 ? 13.650 -7.106 -12.284 1.00 94.06 102 GLU A CA 1
ATOM 786 C C . GLU A 1 102 ? 13.601 -5.660 -12.798 1.00 94.06 102 GLU A C 1
ATOM 788 O O . GLU A 1 102 ? 13.911 -5.399 -13.956 1.00 94.06 102 GLU A O 1
ATOM 793 N N . ALA A 1 103 ? 13.322 -4.686 -11.930 1.00 94.19 103 ALA A N 1
ATOM 794 C CA . ALA A 1 103 ? 13.324 -3.268 -12.280 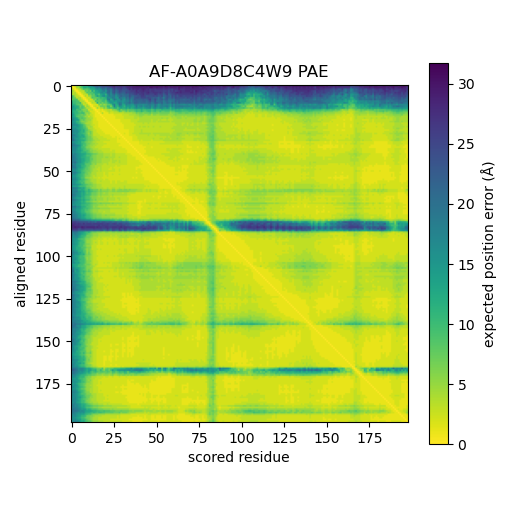1.00 94.19 103 ALA A CA 1
ATOM 795 C C . ALA A 1 103 ? 14.678 -2.811 -12.856 1.00 94.19 103 ALA A C 1
ATOM 797 O O . ALA A 1 103 ? 14.707 -2.061 -13.831 1.00 94.19 103 ALA A O 1
ATOM 798 N N . LEU A 1 104 ? 15.796 -3.312 -12.317 1.00 93.50 104 LEU A N 1
ATOM 799 C CA . LEU A 1 104 ? 17.150 -3.017 -12.811 1.00 93.50 104 LEU A CA 1
ATOM 800 C C . LEU A 1 104 ? 17.442 -3.600 -14.207 1.00 93.50 104 LEU A C 1
ATOM 802 O O . LEU A 1 104 ? 18.400 -3.190 -14.868 1.00 93.50 104 LEU A O 1
ATOM 806 N N . ALA A 1 105 ? 16.617 -4.527 -14.701 1.00 90.88 105 ALA A N 1
ATOM 807 C CA . ALA A 1 105 ? 16.675 -4.948 -16.097 1.00 90.88 105 ALA A CA 1
ATOM 808 C C . ALA A 1 105 ? 16.133 -3.862 -17.045 1.00 90.88 105 ALA A C 1
ATOM 810 O O . ALA A 1 105 ? 16.546 -3.812 -18.202 1.00 90.88 105 ALA A O 1
ATOM 811 N N . HIS A 1 106 ? 15.289 -2.948 -16.560 1.00 89.88 106 HIS A N 1
ATOM 812 C CA . HIS A 1 106 ? 14.581 -1.966 -17.388 1.00 89.88 106 HIS A CA 1
ATOM 813 C C . HIS A 1 106 ? 15.029 -0.517 -17.188 1.00 89.88 106 HIS A C 1
ATOM 815 O O . HIS A 1 106 ? 14.950 0.267 -18.128 1.00 89.88 106 HIS A O 1
ATOM 821 N N . VAL A 1 107 ? 15.482 -0.145 -15.989 1.00 91.69 107 VAL A N 1
ATOM 822 C CA . VAL A 1 107 ? 15.911 1.227 -15.665 1.00 91.69 107 VAL A CA 1
ATOM 823 C C . VAL A 1 107 ? 17.273 1.234 -14.979 1.00 91.69 107 VAL A C 1
ATOM 825 O O . VAL A 1 107 ? 17.669 0.239 -14.368 1.00 91.69 107 VAL A O 1
ATOM 828 N N . ASP A 1 108 ? 17.989 2.357 -15.058 1.00 91.75 108 ASP A N 1
ATOM 829 C CA . ASP A 1 108 ? 19.271 2.504 -14.367 1.00 91.75 108 ASP A CA 1
ATOM 830 C C . ASP A 1 108 ? 19.078 2.515 -12.843 1.00 91.75 108 ASP A C 1
ATOM 832 O O . ASP A 1 108 ? 18.097 3.043 -12.307 1.00 91.75 108 ASP A O 1
ATOM 836 N N . GLU A 1 109 ? 20.051 1.966 -12.117 1.00 93.38 109 GLU A N 1
ATOM 837 C CA . GLU A 1 109 ? 20.003 1.895 -10.658 1.00 93.38 109 GLU A CA 1
ATOM 838 C C . GLU A 1 109 ? 19.869 3.281 -10.012 1.00 93.38 109 GLU A C 1
ATOM 840 O O . GLU A 1 109 ? 19.119 3.446 -9.047 1.00 93.38 109 GLU A O 1
ATOM 845 N N . ARG A 1 110 ? 20.546 4.303 -10.546 1.00 92.94 110 ARG A N 1
ATOM 846 C CA . ARG A 1 110 ? 20.480 5.667 -10.006 1.00 92.94 110 ARG A CA 1
ATOM 847 C C . ARG A 1 110 ? 19.108 6.281 -10.226 1.00 92.94 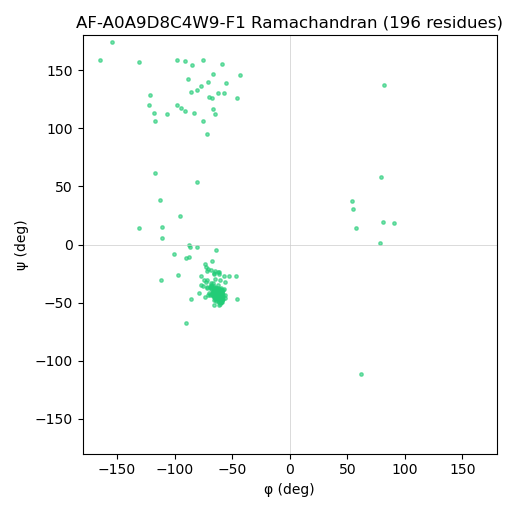110 ARG A C 1
ATOM 849 O O . ARG A 1 110 ? 18.636 7.016 -9.364 1.00 92.94 110 ARG A O 1
ATOM 856 N N . GLU A 1 111 ? 18.466 5.993 -11.355 1.00 92.25 111 GLU A N 1
ATOM 857 C CA . GLU A 1 111 ? 17.099 6.439 -11.631 1.00 92.25 111 GLU A CA 1
ATOM 858 C C . GLU A 1 111 ? 16.110 5.766 -10.680 1.00 92.25 111 GLU A C 1
ATOM 860 O O . GLU A 1 111 ? 15.276 6.449 -10.080 1.00 92.25 111 GLU A O 1
ATOM 865 N N . LEU A 1 112 ? 16.257 4.457 -10.460 1.00 92.94 112 LEU A N 1
ATOM 866 C CA . LEU A 1 112 ? 15.438 3.695 -9.517 1.00 92.94 112 LEU A CA 1
ATOM 867 C C . LEU A 1 112 ? 15.575 4.238 -8.084 1.00 92.94 112 LEU A C 1
ATOM 869 O O . LEU A 1 112 ? 14.572 4.543 -7.430 1.00 92.94 112 LEU A O 1
ATOM 873 N N . GLN A 1 113 ? 16.816 4.435 -7.627 1.00 92.44 113 GLN A N 1
ATOM 874 C CA . GLN A 1 113 ? 17.143 5.015 -6.318 1.00 92.44 113 GLN A CA 1
ATOM 875 C C . GLN A 1 113 ? 16.644 6.460 -6.167 1.00 92.44 113 GLN A C 1
ATOM 877 O O . GLN A 1 113 ? 16.430 6.922 -5.047 1.00 92.44 113 GLN A O 1
ATOM 882 N N . LEU A 1 114 ? 16.433 7.180 -7.271 1.00 92.44 114 LEU A N 1
ATOM 883 C CA . LEU A 1 114 ? 15.916 8.543 -7.265 1.00 92.44 114 LEU A CA 1
ATOM 884 C C . LEU A 1 114 ? 14.385 8.591 -7.237 1.00 92.44 114 LEU A C 1
ATOM 886 O O . LEU A 1 114 ? 13.802 9.381 -6.493 1.00 92.44 114 LEU A O 1
ATOM 890 N N . VAL A 1 115 ? 13.729 7.796 -8.081 1.00 93.69 115 VAL A N 1
ATOM 891 C CA . VAL A 1 115 ? 12.288 7.894 -8.345 1.00 93.69 115 VAL A CA 1
ATOM 892 C C . VAL A 1 115 ? 11.462 7.242 -7.241 1.00 93.69 115 VAL A C 1
ATOM 894 O O . VAL A 1 115 ? 10.472 7.830 -6.797 1.00 93.69 115 VAL A O 1
ATOM 897 N N . LEU A 1 116 ? 11.874 6.073 -6.741 1.00 93.69 116 LEU A N 1
ATOM 898 C CA . LEU A 1 116 ? 11.088 5.343 -5.746 1.00 93.69 116 LEU A CA 1
ATOM 899 C C . LEU A 1 116 ? 10.930 6.093 -4.408 1.00 93.69 116 LEU A C 1
ATOM 901 O O . LEU A 1 116 ? 9.800 6.167 -3.914 1.00 93.69 116 LEU A O 1
ATOM 905 N N . PRO A 1 117 ? 11.982 6.688 -3.804 1.00 92.44 117 PRO A N 1
ATOM 906 C CA . PRO A 1 117 ? 11.816 7.451 -2.566 1.00 92.44 117 PRO A CA 1
ATOM 907 C C . PRO A 1 117 ? 10.953 8.699 -2.765 1.00 92.44 117 PRO A C 1
ATOM 909 O O . PRO A 1 117 ? 10.075 8.975 -1.951 1.00 92.44 117 PRO A O 1
ATOM 912 N N . ARG A 1 118 ? 11.124 9.409 -3.889 1.00 92.31 118 ARG A N 1
ATOM 913 C CA . ARG A 1 118 ? 10.323 10.600 -4.219 1.00 92.31 118 ARG A CA 1
ATOM 914 C C . ARG A 1 118 ? 8.834 10.288 -4.328 1.00 92.31 118 ARG A C 1
ATOM 916 O O . ARG A 1 118 ? 8.004 11.092 -3.905 1.00 92.31 118 ARG A O 1
ATOM 923 N N . LEU A 1 119 ? 8.477 9.136 -4.893 1.00 94.38 119 LEU A N 1
ATOM 924 C CA . LEU A 1 119 ? 7.086 8.695 -4.930 1.00 94.38 119 LEU A CA 1
ATOM 925 C C . LEU A 1 119 ? 6.538 8.448 -3.521 1.00 94.38 119 LEU A C 1
ATOM 927 O O . LEU A 1 119 ? 5.455 8.936 -3.199 1.00 94.38 119 LEU A O 1
ATOM 931 N N . ALA A 1 120 ? 7.279 7.715 -2.687 1.00 92.69 120 ALA A N 1
ATOM 932 C CA . ALA A 1 120 ? 6.875 7.446 -1.309 1.00 92.69 120 ALA A CA 1
ATOM 933 C C . ALA A 1 120 ? 6.687 8.758 -0.522 1.00 92.69 120 ALA A C 1
ATOM 935 O O . ALA A 1 120 ? 5.686 8.939 0.170 1.00 92.69 120 ALA A O 1
ATOM 936 N N . GLU A 1 121 ? 7.587 9.726 -0.701 1.00 92.69 121 GLU A N 1
ATOM 937 C CA . GLU A 1 121 ? 7.468 11.069 -0.125 1.00 92.69 121 GLU A CA 1
ATOM 938 C C . GLU A 1 121 ? 6.226 11.826 -0.623 1.00 92.69 121 GLU A C 1
ATOM 940 O O . GLU A 1 121 ? 5.548 12.488 0.166 1.00 92.69 121 GLU A O 1
ATOM 945 N N . ARG A 1 122 ? 5.869 11.701 -1.909 1.00 95.50 122 ARG A N 1
ATOM 946 C CA . ARG A 1 122 ? 4.639 12.297 -2.464 1.00 95.50 122 ARG A CA 1
ATOM 947 C C . ARG A 1 122 ? 3.363 11.695 -1.873 1.00 95.50 122 ARG A C 1
ATOM 949 O O . ARG A 1 122 ? 2.366 12.410 -1.778 1.00 95.50 122 ARG A O 1
ATOM 956 N N . ALA A 1 123 ? 3.383 10.430 -1.454 1.00 96.94 123 ALA A N 1
ATOM 957 C CA . ALA A 1 123 ? 2.273 9.811 -0.727 1.00 96.94 123 ALA A CA 1
ATOM 958 C C . ALA A 1 123 ? 2.193 10.284 0.738 1.00 96.94 123 ALA A C 1
ATOM 960 O O . ALA A 1 123 ? 1.101 10.394 1.294 1.00 96.94 123 ALA A O 1
ATOM 961 N N . ALA A 1 124 ? 3.327 10.628 1.356 1.00 96.69 124 ALA A N 1
ATOM 962 C CA . ALA A 1 124 ? 3.417 10.909 2.789 1.00 96.69 124 ALA A CA 1
ATOM 963 C C . ALA A 1 124 ? 2.513 12.061 3.258 1.00 96.69 124 ALA A C 1
ATOM 965 O O . ALA A 1 124 ? 1.814 11.933 4.261 1.00 96.69 124 ALA A O 1
ATOM 966 N N . ALA A 1 125 ? 2.526 13.200 2.560 1.00 96.12 125 ALA A N 1
ATOM 967 C CA . ALA A 1 125 ? 1.750 14.378 2.955 1.00 96.12 125 ALA A CA 1
ATOM 968 C C . ALA A 1 125 ? 0.220 14.173 2.872 1.00 96.12 125 ALA A C 1
ATOM 970 O O . ALA A 1 125 ? -0.452 14.447 3.872 1.00 96.12 125 ALA A O 1
ATOM 971 N N . PRO A 1 126 ? -0.362 13.705 1.745 1.00 98.12 126 PRO A N 1
ATOM 972 C CA . PRO A 1 126 ? -1.796 13.427 1.681 1.00 98.12 126 PRO A CA 1
ATOM 973 C C . PRO A 1 126 ? -2.215 12.294 2.626 1.00 98.12 126 PRO A C 1
ATOM 975 O O . PRO A 1 126 ? -3.214 12.454 3.325 1.00 98.12 126 PRO A O 1
ATOM 978 N N . ALA A 1 127 ? -1.428 11.216 2.737 1.00 98.38 127 ALA A N 1
ATOM 979 C CA . ALA A 1 127 ? -1.720 10.123 3.665 1.00 98.38 127 ALA A CA 1
ATOM 980 C C . ALA A 1 127 ? -1.718 10.599 5.125 1.00 98.38 127 ALA A C 1
ATOM 982 O O . ALA A 1 127 ? -2.634 10.287 5.880 1.00 98.38 127 ALA A O 1
ATOM 983 N N . ARG A 1 128 ? -0.737 11.421 5.523 1.00 98.19 128 ARG A N 1
ATOM 984 C CA . ARG A 1 128 ? -0.667 11.994 6.876 1.00 98.19 128 ARG A CA 1
ATOM 985 C C . ARG A 1 128 ? -1.868 12.863 7.197 1.00 98.19 128 ARG A C 1
ATOM 987 O O . ARG A 1 128 ? -2.414 12.734 8.288 1.00 98.19 128 ARG A O 1
ATOM 994 N N . ARG A 1 129 ? -2.273 13.732 6.269 1.00 97.81 129 ARG A N 1
ATOM 995 C CA . ARG A 1 129 ? -3.458 14.574 6.456 1.00 97.81 129 ARG A CA 1
ATOM 996 C C . ARG A 1 129 ? -4.698 13.711 6.683 1.00 97.81 129 ARG A C 1
ATOM 998 O O . ARG A 1 129 ? -5.405 13.926 7.658 1.00 97.81 129 ARG A O 1
ATOM 1005 N N . ALA A 1 130 ? -4.913 12.714 5.830 1.00 98.25 130 ALA A N 1
ATOM 1006 C CA . ALA A 1 130 ? -6.084 11.854 5.925 1.00 98.25 130 ALA A CA 1
ATOM 1007 C C . ALA A 1 130 ? -6.081 10.988 7.199 1.00 98.25 130 ALA A C 1
ATOM 1009 O O . ALA A 1 130 ? -7.102 10.887 7.874 1.00 98.25 130 ALA A O 1
ATOM 1010 N N . ALA A 1 131 ? -4.924 10.442 7.594 1.00 97.50 131 ALA A N 1
ATOM 1011 C CA . ALA A 1 131 ? -4.780 9.705 8.850 1.00 97.50 131 ALA A CA 1
ATOM 1012 C C . ALA A 1 131 ? -5.090 10.593 10.068 1.00 97.50 131 ALA A C 1
ATOM 1014 O O . ALA A 1 131 ? -5.805 10.175 10.975 1.00 97.50 131 ALA A O 1
ATOM 1015 N N . GLN A 1 132 ? -4.597 11.838 10.077 1.00 97.00 132 GLN A N 1
ATOM 1016 C CA . GLN A 1 132 ? -4.888 12.810 11.136 1.00 97.00 132 GLN A CA 1
ATOM 1017 C C . GLN A 1 132 ? -6.377 13.161 11.198 1.00 97.00 132 GLN A C 1
ATOM 1019 O O . GLN A 1 132 ? -6.948 13.197 12.285 1.00 97.00 132 GLN A O 1
ATOM 1024 N N . GLU A 1 133 ? -7.014 13.401 10.052 1.00 97.31 133 GLU A N 1
ATOM 1025 C CA . GLU A 1 133 ? -8.453 13.672 9.974 1.00 97.31 133 GLU A CA 1
ATOM 1026 C C . GLU A 1 133 ? -9.272 12.488 10.514 1.00 97.31 133 GLU A C 1
ATOM 1028 O O . GLU A 1 133 ? -10.132 12.679 11.378 1.00 97.31 133 GLU A O 1
ATOM 1033 N N . ALA A 1 134 ? -8.956 11.262 10.089 1.00 96.81 134 ALA A N 1
ATOM 1034 C CA . ALA A 1 134 ? -9.613 10.045 10.563 1.00 96.81 134 ALA A CA 1
ATOM 1035 C C . ALA A 1 134 ? -9.406 9.809 12.073 1.00 96.81 134 ALA A C 1
ATOM 1037 O O . ALA A 1 134 ? -10.356 9.475 12.785 1.00 96.81 134 ALA A O 1
ATOM 1038 N N . ALA A 1 135 ? -8.198 10.041 12.594 1.00 95.06 135 ALA A N 1
ATOM 1039 C CA . ALA A 1 135 ? -7.905 9.910 14.021 1.00 95.06 135 ALA A CA 1
ATOM 1040 C C . ALA A 1 135 ? -8.633 10.958 14.874 1.00 95.06 135 ALA A C 1
ATOM 1042 O O . ALA A 1 135 ? -9.182 10.619 15.922 1.00 95.06 135 ALA A O 1
ATOM 1043 N N . VAL A 1 136 ? -8.712 12.213 14.411 1.00 95.88 136 VAL A N 1
ATOM 1044 C CA . VAL A 1 136 ? -9.471 13.276 15.092 1.00 95.88 136 VAL A CA 1
ATOM 1045 C C . VAL A 1 136 ? -10.951 12.910 15.188 1.00 95.88 136 VAL A C 1
ATOM 1047 O O . VAL A 1 136 ? -11.543 13.048 16.261 1.00 95.88 136 VAL A O 1
ATOM 1050 N N . LEU A 1 137 ? -11.547 12.403 14.104 1.00 94.44 137 LEU A N 1
ATOM 1051 C CA . LEU A 1 137 ? -12.940 11.941 14.098 1.00 94.44 137 LEU A CA 1
ATOM 1052 C C . LEU A 1 137 ? -13.167 10.788 15.085 1.00 94.44 137 LEU A C 1
ATOM 1054 O O . LEU A 1 137 ? -14.185 10.761 15.778 1.00 94.44 137 LEU A O 1
ATOM 1058 N N . ALA A 1 138 ? -12.194 9.884 15.194 1.00 94.38 138 ALA A N 1
ATOM 1059 C CA . ALA A 1 138 ? -12.215 8.766 16.130 1.00 94.38 138 ALA A CA 1
ATOM 1060 C C . ALA A 1 138 ? -11.797 9.135 17.568 1.00 94.38 138 ALA A C 1
ATOM 1062 O O . ALA A 1 138 ? -11.842 8.278 18.447 1.00 94.38 138 ALA A O 1
ATOM 1063 N N . LYS A 1 139 ? -11.409 10.393 17.833 1.00 94.69 139 LYS A N 1
ATOM 1064 C CA . LYS A 1 139 ? -10.839 10.854 19.116 1.00 94.69 139 LYS A CA 1
ATOM 1065 C C . LYS A 1 139 ? -9.607 10.050 19.564 1.00 94.69 139 LYS A C 1
ATOM 1067 O O . LYS A 1 139 ? -9.363 9.914 20.761 1.00 94.69 139 LYS A O 1
ATOM 1072 N N . MET A 1 140 ? -8.834 9.541 18.611 1.00 94.00 140 MET A N 1
ATOM 1073 C CA . MET A 1 140 ? -7.560 8.873 18.853 1.00 94.00 140 MET A CA 1
ATOM 1074 C C . MET A 1 140 ? -6.423 9.908 18.864 1.00 94.00 140 MET A C 1
ATOM 1076 O O . MET A 1 140 ? -6.443 10.874 18.100 1.00 94.00 140 MET A O 1
ATOM 1080 N N . SER A 1 141 ? -5.441 9.725 19.750 1.00 88.56 141 SER A N 1
ATOM 1081 C CA . SER A 1 141 ? -4.303 10.643 19.924 1.00 88.56 141 SER A CA 1
ATOM 1082 C C . SER A 1 141 ? -2.936 9.951 19.933 1.00 88.56 141 SER A C 1
ATOM 1084 O O . SER A 1 141 ? -1.951 10.553 20.357 1.00 88.56 141 SER A O 1
ATOM 1086 N N . ASP A 1 142 ? -2.873 8.693 19.505 1.00 93.75 142 ASP A N 1
ATOM 1087 C CA . ASP A 1 142 ? -1.635 7.932 19.392 1.00 93.75 142 ASP A CA 1
ATOM 1088 C C . ASP A 1 142 ? -0.827 8.393 18.167 1.00 93.75 142 ASP A C 1
ATOM 1090 O O . ASP A 1 142 ? -1.167 8.137 17.007 1.00 93.75 142 ASP A O 1
ATOM 1094 N N . ALA A 1 143 ? 0.253 9.123 18.436 1.00 93.25 143 ALA A N 1
ATOM 1095 C CA . ALA A 1 143 ? 1.133 9.648 17.403 1.00 93.25 143 ALA A CA 1
ATOM 1096 C C . ALA A 1 143 ? 1.986 8.558 16.735 1.00 93.25 143 ALA A C 1
ATOM 1098 O O . ALA A 1 143 ? 2.310 8.698 15.553 1.00 93.25 143 ALA A O 1
ATOM 1099 N N . GLU A 1 144 ? 2.338 7.493 17.460 1.00 94.00 144 GLU A N 1
ATOM 1100 C CA . GLU A 1 144 ? 3.142 6.389 16.932 1.00 94.00 144 GLU A CA 1
ATOM 1101 C C . GLU A 1 144 ? 2.310 5.568 15.950 1.00 94.00 144 GLU A C 1
ATOM 1103 O O . GLU A 1 144 ? 2.757 5.305 14.832 1.00 94.00 144 GLU A O 1
ATOM 1108 N N . LEU A 1 145 ? 1.052 5.289 16.296 1.00 94.88 145 LEU A N 1
ATOM 1109 C CA . LEU A 1 145 ? 0.121 4.598 15.409 1.00 94.88 145 LEU A CA 1
ATOM 1110 C C . LEU A 1 145 ? -0.161 5.388 14.125 1.00 94.88 145 LEU A C 1
ATOM 1112 O O . LEU A 1 145 ? -0.153 4.830 13.026 1.00 94.88 145 LEU A O 1
ATOM 1116 N N . LEU A 1 146 ? -0.352 6.707 14.235 1.00 95.88 146 LEU A N 1
ATOM 1117 C CA . LEU A 1 146 ? -0.470 7.588 13.068 1.00 95.88 146 LEU A CA 1
ATOM 1118 C C . LEU A 1 146 ? 0.775 7.525 12.181 1.00 95.88 146 LEU A C 1
ATOM 1120 O O . LEU A 1 146 ? 0.676 7.536 10.952 1.00 95.88 146 LEU A O 1
ATOM 1124 N N . GLN A 1 147 ? 1.956 7.481 12.791 1.00 95.88 147 GLN A N 1
ATOM 1125 C CA . GLN A 1 147 ? 3.210 7.387 12.060 1.00 95.88 147 GLN A CA 1
ATOM 1126 C C . GLN A 1 147 ? 3.359 6.023 11.373 1.00 95.88 147 GLN A C 1
ATOM 1128 O O . GLN A 1 147 ? 3.806 5.990 10.225 1.00 95.88 147 GLN A O 1
ATOM 1133 N N . ALA A 1 148 ? 2.921 4.937 12.015 1.00 95.81 148 ALA A N 1
ATOM 1134 C CA . ALA A 1 148 ? 2.875 3.597 11.438 1.00 95.81 148 ALA A CA 1
ATOM 1135 C C . ALA A 1 148 ? 1.933 3.526 10.227 1.00 95.81 148 ALA A C 1
ATOM 1137 O O . ALA A 1 148 ? 2.342 3.058 9.165 1.00 95.81 148 ALA A O 1
ATOM 1138 N N . ALA A 1 149 ? 0.719 4.077 10.333 1.00 97.19 149 ALA A N 1
ATOM 1139 C CA . ALA A 1 149 ? -0.238 4.131 9.226 1.00 97.19 149 ALA A CA 1
ATOM 1140 C C . ALA A 1 149 ? 0.335 4.881 8.009 1.00 97.19 149 ALA A C 1
ATOM 1142 O O . ALA A 1 149 ? 0.292 4.391 6.878 1.00 97.19 149 ALA A O 1
ATOM 1143 N N . VAL A 1 150 ? 0.941 6.053 8.234 1.00 98.00 150 VAL A N 1
ATOM 1144 C CA . VAL A 1 150 ? 1.590 6.828 7.162 1.00 98.00 150 VAL A CA 1
ATOM 1145 C C . VAL A 1 150 ? 2.780 6.072 6.572 1.00 98.00 150 VAL A C 1
ATOM 1147 O O . VAL A 1 150 ? 2.941 6.055 5.352 1.00 98.00 150 VAL A O 1
ATOM 1150 N N . GLY A 1 151 ? 3.592 5.421 7.408 1.00 97.38 151 GLY A N 1
ATOM 1151 C CA . GLY A 1 151 ? 4.706 4.583 6.966 1.00 97.38 151 GLY A CA 1
ATOM 1152 C C . GLY A 1 151 ? 4.249 3.432 6.068 1.00 97.38 151 GLY A C 1
ATOM 1153 O O . GLY A 1 151 ? 4.831 3.227 5.004 1.00 97.38 151 GLY A O 1
ATOM 1154 N N . ALA A 1 152 ? 3.161 2.750 6.432 1.00 96.88 152 A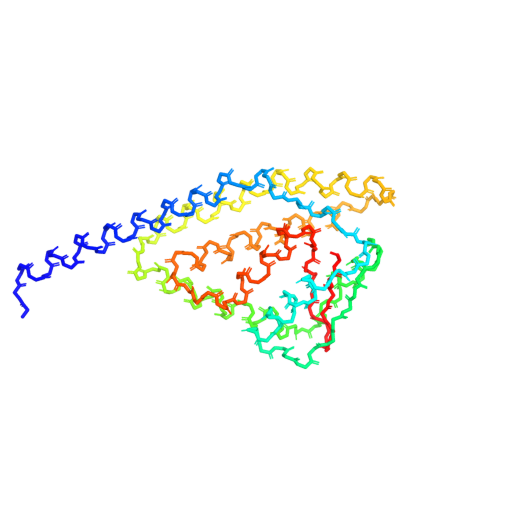LA A N 1
ATOM 1155 C CA . ALA A 1 152 ? 2.574 1.672 5.639 1.00 96.88 152 ALA A CA 1
ATOM 1156 C C . ALA A 1 152 ? 2.076 2.165 4.268 1.00 96.88 152 ALA A C 1
ATOM 1158 O O . ALA A 1 152 ? 2.343 1.528 3.248 1.00 96.88 152 ALA A O 1
ATOM 1159 N N . ALA A 1 153 ? 1.421 3.330 4.215 1.00 98.12 153 ALA A N 1
ATOM 1160 C CA . ALA A 1 153 ? 0.996 3.944 2.954 1.00 98.12 153 ALA A CA 1
ATOM 1161 C C . ALA A 1 153 ? 2.195 4.304 2.054 1.00 98.12 153 ALA A C 1
ATOM 1163 O O . ALA A 1 153 ? 2.192 4.008 0.857 1.00 98.12 153 ALA A O 1
ATOM 1164 N N . MET A 1 154 ? 3.250 4.894 2.629 1.00 97.94 154 MET A N 1
ATOM 1165 C CA . MET A 1 154 ? 4.489 5.217 1.907 1.00 97.94 154 MET A CA 1
ATOM 1166 C C . MET A 1 154 ? 5.175 3.959 1.362 1.00 97.94 154 MET A C 1
ATOM 1168 O O . MET A 1 154 ? 5.581 3.930 0.198 1.00 97.94 154 MET A O 1
ATOM 1172 N N . GLN A 1 155 ? 5.278 2.912 2.184 1.00 96.69 155 GLN A N 1
ATOM 1173 C CA . GLN A 1 155 ? 5.853 1.631 1.786 1.00 96.69 155 GLN A CA 1
ATOM 1174 C C . GLN A 1 155 ? 5.033 0.982 0.667 1.00 96.69 155 GLN A C 1
ATOM 1176 O O . GLN A 1 155 ? 5.605 0.526 -0.321 1.00 96.69 155 GLN A O 1
ATOM 1181 N N . SER A 1 156 ? 3.702 0.990 0.770 1.00 97.81 156 SER A N 1
ATOM 1182 C CA . SER A 1 156 ? 2.833 0.422 -0.262 1.00 97.81 156 SER A CA 1
ATOM 1183 C C . SER A 1 156 ? 2.925 1.191 -1.583 1.00 97.81 156 SER A C 1
ATOM 1185 O O . SER A 1 156 ? 2.951 0.563 -2.640 1.00 97.81 156 SER A O 1
ATOM 1187 N N . ALA A 1 157 ? 3.050 2.524 -1.553 1.00 97.88 157 ALA A N 1
ATOM 1188 C CA . ALA A 1 157 ? 3.286 3.324 -2.757 1.00 97.88 157 ALA A CA 1
ATOM 1189 C C . ALA A 1 157 ? 4.623 2.965 -3.430 1.00 97.88 157 ALA A C 1
ATOM 1191 O O . ALA A 1 157 ? 4.677 2.793 -4.648 1.00 97.88 157 ALA A O 1
ATOM 1192 N N . HIS A 1 158 ? 5.686 2.795 -2.639 1.00 97.06 158 HIS A N 1
ATOM 1193 C CA . HIS A 1 158 ? 6.989 2.335 -3.122 1.00 97.06 158 HIS A CA 1
ATOM 1194 C C . HIS A 1 158 ? 6.897 0.942 -3.767 1.00 97.06 158 HIS A C 1
ATOM 1196 O O . HIS A 1 158 ? 7.321 0.752 -4.906 1.00 97.06 158 HIS A O 1
ATOM 1202 N N . GLN A 1 159 ? 6.295 -0.019 -3.060 1.00 97.00 159 GLN A N 1
ATOM 1203 C CA . GLN A 1 159 ? 6.078 -1.392 -3.523 1.00 97.00 159 GLN A CA 1
ATOM 1204 C C . GLN A 1 159 ? 5.266 -1.432 -4.831 1.00 97.00 159 GLN A C 1
ATOM 1206 O O . GLN A 1 159 ? 5.630 -2.139 -5.768 1.00 97.00 159 GLN A O 1
ATOM 1211 N N . ARG A 1 160 ? 4.199 -0.632 -4.942 1.00 96.88 160 ARG A N 1
ATOM 1212 C CA . ARG A 1 160 ? 3.373 -0.548 -6.155 1.00 96.88 160 ARG A CA 1
ATOM 1213 C C . ARG A 1 160 ? 4.145 -0.004 -7.354 1.00 96.88 160 ARG A C 1
ATOM 1215 O O . ARG A 1 160 ? 3.948 -0.502 -8.461 1.00 96.88 160 ARG A O 1
ATOM 1222 N N . ALA A 1 161 ? 5.016 0.981 -7.151 1.00 96.31 161 ALA A N 1
ATOM 1223 C CA . ALA A 1 161 ? 5.847 1.503 -8.231 1.00 96.31 161 ALA A CA 1
ATOM 1224 C C . ALA A 1 161 ? 6.960 0.555 -8.651 1.00 96.31 161 ALA A C 1
ATOM 1226 O O . ALA A 1 161 ? 7.267 0.504 -9.836 1.00 96.31 161 ALA A O 1
ATOM 1227 N N . LEU A 1 162 ? 7.515 -0.233 -7.728 1.00 95.94 162 LEU A N 1
ATOM 1228 C CA . LEU A 1 162 ? 8.398 -1.335 -8.102 1.00 95.94 162 LEU A CA 1
ATOM 1229 C C . LEU A 1 162 ? 7.697 -2.299 -9.064 1.00 95.94 162 LEU A C 1
ATOM 1231 O O . LEU A 1 162 ? 8.286 -2.649 -10.077 1.00 95.94 162 LEU A O 1
ATOM 1235 N N . VAL A 1 163 ? 6.429 -2.648 -8.815 1.00 95.94 163 VAL A N 1
ATOM 1236 C CA . VAL A 1 163 ? 5.650 -3.471 -9.758 1.00 95.94 163 VAL A CA 1
ATOM 1237 C C . VAL A 1 163 ? 5.499 -2.790 -11.120 1.00 95.94 163 VAL A C 1
ATOM 1239 O O . VAL A 1 163 ? 5.684 -3.437 -12.146 1.00 95.94 163 VAL A O 1
ATOM 1242 N N . GLU A 1 164 ? 5.191 -1.490 -11.153 1.00 94.00 164 GLU A N 1
ATOM 1243 C CA . GLU A 1 164 ? 5.068 -0.744 -12.416 1.00 94.00 164 GLU A CA 1
ATOM 1244 C C . GLU A 1 164 ? 6.389 -0.697 -13.200 1.00 94.00 164 GLU A C 1
ATOM 1246 O O . GLU A 1 164 ? 6.385 -0.862 -14.417 1.00 94.00 164 GLU A O 1
ATOM 1251 N N . ILE A 1 165 ? 7.523 -0.504 -12.519 1.00 94.69 165 ILE A N 1
ATOM 1252 C CA . ILE A 1 165 ? 8.842 -0.447 -13.164 1.00 94.69 165 ILE A CA 1
ATOM 1253 C C . ILE A 1 165 ? 9.324 -1.830 -13.578 1.00 94.69 165 ILE A C 1
ATOM 1255 O O . ILE A 1 165 ? 9.967 -1.939 -14.613 1.00 94.69 165 ILE A O 1
ATOM 1259 N N . ALA A 1 166 ? 9.037 -2.872 -12.806 1.00 93.50 166 ALA A N 1
ATOM 1260 C CA . ALA A 1 166 ? 9.375 -4.247 -13.154 1.00 93.50 166 ALA A CA 1
ATOM 1261 C C . ALA A 1 166 ? 8.461 -4.802 -14.263 1.00 93.50 166 ALA A C 1
ATOM 1263 O O . ALA A 1 166 ? 8.843 -5.733 -14.951 1.00 93.50 166 ALA A O 1
ATOM 1264 N N . ALA A 1 167 ? 7.304 -4.175 -14.530 1.00 80.56 167 ALA A N 1
ATOM 1265 C CA . ALA A 1 167 ? 6.198 -4.787 -15.280 1.00 80.56 167 ALA A CA 1
ATOM 1266 C C . ALA A 1 167 ? 5.780 -6.125 -14.663 1.00 80.56 167 ALA A C 1
ATOM 1268 O O . ALA A 1 167 ? 5.414 -7.066 -15.365 1.00 80.56 167 ALA A O 1
ATOM 1269 N N . GLY A 1 168 ? 5.811 -6.169 -13.328 1.00 73.44 168 GLY A N 1
ATOM 1270 C CA . GLY A 1 168 ? 5.306 -7.305 -12.584 1.00 73.44 168 GLY A CA 1
ATOM 1271 C C . GLY A 1 168 ? 3.832 -7.539 -12.909 1.00 73.44 168 GLY A C 1
ATOM 1272 O O . GLY A 1 168 ? 3.115 -6.604 -13.296 1.00 73.44 168 GLY A O 1
ATOM 1273 N N . ASP A 1 169 ? 3.419 -8.793 -12.723 1.00 79.50 169 ASP A N 1
ATOM 1274 C CA . ASP A 1 169 ? 2.095 -9.318 -13.063 1.00 79.50 169 ASP A CA 1
ATOM 1275 C C . ASP A 1 169 ? 0.955 -8.359 -12.664 1.00 79.50 169 ASP A C 1
ATOM 1277 O O . ASP A 1 169 ? 1.018 -7.649 -11.650 1.00 79.50 169 ASP A O 1
ATOM 1281 N N . GLU A 1 170 ? -0.107 -8.336 -13.467 1.00 81.12 170 GLU A N 1
ATOM 1282 C CA . GLU A 1 170 ? -1.340 -7.629 -13.121 1.00 81.12 170 GLU A CA 1
ATOM 1283 C C . GLU A 1 170 ? -1.978 -8.201 -11.843 1.00 81.12 170 GLU A C 1
ATOM 1285 O O . GLU A 1 170 ? -2.627 -7.454 -11.113 1.00 81.12 170 GLU A O 1
ATOM 1290 N N . ASP A 1 171 ? -1.715 -9.472 -11.520 1.00 91.38 171 ASP A N 1
ATOM 1291 C CA . ASP A 1 171 ? -2.169 -10.150 -10.291 1.00 91.38 171 ASP A CA 1
ATOM 1292 C C . ASP A 1 171 ? -1.117 -10.128 -9.154 1.00 91.38 171 ASP A C 1
ATOM 1294 O O . ASP A 1 171 ? -1.057 -10.998 -8.286 1.00 91.38 171 ASP A O 1
ATOM 1298 N N . HIS A 1 172 ? -0.203 -9.150 -9.159 1.00 96.94 172 HIS A N 1
ATOM 1299 C CA . HIS A 1 172 ? 0.879 -9.089 -8.173 1.00 96.94 172 HIS A CA 1
ATOM 1300 C C . HIS A 1 172 ? 0.401 -8.577 -6.797 1.00 96.94 172 HIS A C 1
ATOM 1302 O O . HIS A 1 172 ? -0.246 -7.531 -6.698 1.00 96.94 172 HIS A O 1
ATOM 1308 N N . ALA A 1 173 ? 0.846 -9.213 -5.701 1.00 97.38 173 ALA A N 1
ATOM 1309 C CA . ALA A 1 173 ? 0.452 -8.897 -4.316 1.00 97.38 173 ALA A CA 1
ATOM 1310 C C . ALA A 1 173 ? 0.476 -7.389 -3.984 1.00 97.38 173 ALA A C 1
ATOM 1312 O O . ALA A 1 173 ? -0.491 -6.835 -3.467 1.00 97.38 173 ALA A O 1
ATOM 1313 N N . PHE A 1 174 ? 1.546 -6.672 -4.339 1.00 97.94 174 PHE A N 1
ATOM 1314 C CA . PHE A 1 174 ? 1.639 -5.223 -4.106 1.00 97.94 174 PHE A CA 1
ATOM 1315 C C . PHE A 1 174 ? 0.695 -4.346 -4.940 1.00 97.94 174 PHE A C 1
ATOM 1317 O O . PHE A 1 174 ? 0.387 -3.235 -4.501 1.00 97.94 174 PHE A O 1
ATOM 1324 N N . ARG A 1 175 ? 0.189 -4.818 -6.090 1.00 97.44 175 ARG A N 1
ATOM 1325 C CA . ARG A 1 175 ? -0.949 -4.162 -6.757 1.00 97.44 175 ARG A CA 1
ATOM 1326 C C . ARG A 1 175 ? -2.175 -4.269 -5.873 1.00 97.44 175 ARG A C 1
ATOM 1328 O O . ARG A 1 175 ? -2.813 -3.253 -5.602 1.00 97.44 175 ARG A O 1
ATOM 1335 N N . HIS A 1 176 ? -2.437 -5.465 -5.346 1.00 97.94 176 HIS A N 1
ATOM 1336 C CA . HIS A 1 176 ? -3.605 -5.676 -4.509 1.00 97.94 176 HIS A CA 1
ATOM 1337 C C . HIS A 1 176 ? -3.542 -4.933 -3.178 1.00 97.94 176 HIS A C 1
ATOM 1339 O O . HIS A 1 176 ? -4.525 -4.307 -2.783 1.00 97.94 176 HIS A O 1
ATOM 1345 N N . LYS A 1 177 ? -2.376 -4.922 -2.528 1.00 98.12 177 LYS A N 1
ATOM 1346 C CA . LYS A 1 177 ? -2.142 -4.152 -1.303 1.00 98.12 177 LYS A CA 1
ATOM 1347 C C . LYS A 1 177 ? -2.387 -2.660 -1.517 1.00 98.12 177 LYS A C 1
ATOM 1349 O O . LYS A 1 177 ? -3.051 -2.026 -0.703 1.00 98.12 177 LYS A O 1
ATOM 1354 N N . PHE A 1 178 ? -1.887 -2.096 -2.617 1.00 98.00 178 PHE A N 1
ATOM 1355 C CA . PHE A 1 178 ? -2.095 -0.680 -2.912 1.00 98.00 178 PHE A CA 1
ATOM 1356 C C . PHE A 1 178 ? -3.555 -0.365 -3.249 1.00 98.00 178 PHE A C 1
ATOM 1358 O O . PHE A 1 178 ? -4.074 0.652 -2.799 1.00 98.00 178 PHE A O 1
ATOM 1365 N N . ALA A 1 179 ? -4.247 -1.260 -3.957 1.00 97.94 179 ALA A N 1
ATOM 1366 C CA . ALA A 1 179 ? -5.671 -1.110 -4.243 1.00 97.94 179 ALA A CA 1
ATOM 1367 C C . ALA A 1 179 ? -6.531 -1.053 -2.962 1.00 97.94 179 ALA A C 1
ATOM 1369 O O . ALA A 1 179 ? -7.538 -0.347 -2.930 1.00 97.94 179 ALA A O 1
ATOM 1370 N N . LEU A 1 180 ? -6.116 -1.714 -1.870 1.00 98.50 180 LEU A N 1
ATOM 1371 C CA . LEU A 1 180 ? -6.764 -1.550 -0.561 1.00 98.50 180 LEU A CA 1
ATOM 1372 C C . LEU A 1 180 ? -6.644 -0.103 -0.058 1.00 98.50 180 LEU A C 1
ATOM 1374 O O . LEU A 1 180 ? -7.643 0.481 0.362 1.00 98.50 180 LEU A O 1
ATOM 1378 N N . PHE A 1 181 ? -5.477 0.529 -0.192 1.00 98.50 181 PHE A N 1
ATOM 1379 C CA . PHE A 1 181 ? -5.330 1.955 0.113 1.00 98.50 181 PHE A CA 1
ATOM 1380 C C . PHE A 1 181 ? -6.121 2.859 -0.845 1.00 98.50 181 PHE A C 1
ATOM 1382 O O . PHE A 1 181 ? -6.695 3.854 -0.403 1.00 98.50 181 PHE A O 1
ATOM 1389 N N . GLU A 1 182 ? -6.220 2.506 -2.131 1.00 97.94 182 GLU A N 1
ATOM 1390 C CA . GLU A 1 182 ? -7.083 3.205 -3.101 1.00 97.94 182 GLU A CA 1
ATOM 1391 C C . GLU A 1 182 ? -8.575 3.077 -2.772 1.00 97.94 182 GLU A C 1
ATOM 1393 O O . GLU A 1 182 ? -9.356 3.953 -3.138 1.00 97.94 182 GLU A O 1
ATOM 1398 N N . SER A 1 183 ? -8.964 2.043 -2.023 1.00 97.88 183 SER A N 1
ATOM 1399 C CA . SER A 1 183 ? -10.302 1.905 -1.435 1.00 97.88 183 SER A CA 1
ATOM 1400 C C . SER A 1 183 ? -10.449 2.575 -0.063 1.00 97.88 183 SER A C 1
ATOM 1402 O O . SER A 1 183 ? -11.525 2.543 0.519 1.00 97.88 183 SER A O 1
ATOM 1404 N N . GLY A 1 184 ? -9.390 3.198 0.461 1.00 98.31 184 GLY A N 1
ATOM 1405 C CA . GLY A 1 184 ? -9.389 3.882 1.754 1.00 98.31 184 GLY A CA 1
ATOM 1406 C C . GLY A 1 184 ? -9.220 2.977 2.970 1.00 98.31 184 GLY A C 1
ATOM 1407 O O . GLY A 1 184 ? -9.543 3.400 4.082 1.00 98.31 184 GLY A O 1
ATOM 1408 N N . ARG A 1 185 ? -8.698 1.764 2.770 1.00 98.50 185 ARG A N 1
ATOM 1409 C CA . ARG A 1 185 ? -8.376 0.795 3.822 1.00 98.50 185 ARG A CA 1
ATOM 1410 C C . ARG A 1 185 ? -6.907 0.829 4.206 1.00 98.50 185 ARG A C 1
ATOM 1412 O O . ARG A 1 185 ? -6.060 1.252 3.421 1.00 98.50 185 ARG A O 1
ATOM 1419 N N . TRP A 1 186 ? -6.607 0.335 5.401 1.00 98.31 186 TRP A N 1
ATOM 1420 C CA . TRP A 1 186 ? -5.244 0.136 5.880 1.00 98.31 186 TRP A CA 1
ATOM 1421 C C . TRP A 1 186 ? -4.967 -1.354 6.141 1.00 98.31 186 TRP A C 1
ATOM 1423 O O . TRP A 1 186 ? -5.439 -1.913 7.131 1.00 98.31 186 TRP A O 1
ATOM 1433 N N . PRO A 1 187 ? -4.188 -2.012 5.260 1.00 97.12 187 PRO A N 1
ATOM 1434 C CA . PRO A 1 187 ? -3.590 -3.322 5.517 1.00 97.12 187 PRO A CA 1
ATOM 1435 C C . PRO A 1 187 ? -2.574 -3.216 6.659 1.00 97.12 187 PRO A C 1
ATOM 1437 O O . PRO A 1 187 ? -1.546 -2.557 6.487 1.00 97.12 187 PRO A O 1
ATOM 1440 N N . ILE A 1 188 ? -2.849 -3.831 7.811 1.00 94.88 188 ILE A N 1
ATOM 1441 C CA . ILE A 1 188 ? -1.984 -3.689 8.993 1.00 94.88 188 ILE A CA 1
ATOM 1442 C C . ILE A 1 188 ? -0.911 -4.772 9.008 1.00 94.88 188 ILE A C 1
ATOM 1444 O O . ILE A 1 188 ? 0.271 -4.473 8.861 1.00 94.88 188 ILE A O 1
ATOM 1448 N N . ALA A 1 189 ? -1.325 -6.025 9.189 1.00 91.31 189 ALA A N 1
ATOM 1449 C CA . ALA A 1 189 ? -0.423 -7.162 9.307 1.00 91.31 189 ALA A CA 1
ATOM 1450 C C . ALA A 1 189 ? -1.181 -8.483 9.140 1.00 91.31 189 ALA A C 1
ATOM 1452 O O . ALA A 1 189 ? -2.392 -8.564 9.382 1.00 91.31 189 ALA A O 1
ATOM 1453 N N . VAL A 1 190 ? -0.442 -9.536 8.797 1.00 91.31 190 VAL A N 1
ATOM 1454 C CA . VAL A 1 190 ? -0.881 -10.916 9.014 1.00 91.31 190 VAL A CA 1
ATOM 1455 C C . VAL A 1 190 ? -0.240 -11.417 10.305 1.00 91.31 190 VAL A C 1
ATOM 1457 O O . VAL A 1 190 ? 0.983 -11.460 10.409 1.00 91.31 190 VAL A O 1
ATOM 1460 N N . VAL A 1 191 ? -1.065 -11.792 11.283 1.00 86.56 191 VAL A N 1
ATOM 1461 C CA . VAL A 1 191 ? -0.625 -12.289 12.594 1.00 86.56 191 VAL A CA 1
ATOM 1462 C C . VAL A 1 191 ? -1.114 -13.722 12.756 1.00 86.56 191 VAL A C 1
ATOM 1464 O O . VAL A 1 191 ? -2.314 -13.982 12.821 1.00 86.56 191 VAL A O 1
ATOM 1467 N N . GLY A 1 192 ? -0.191 -14.682 12.795 1.00 84.38 192 GLY A N 1
ATOM 1468 C CA . GLY A 1 192 ? -0.555 -16.099 12.750 1.00 84.38 192 GLY A CA 1
ATOM 1469 C C . GLY A 1 192 ? -1.275 -16.438 11.440 1.00 84.38 192 GLY A C 1
ATOM 1470 O O . GLY A 1 192 ? -0.660 -16.411 10.381 1.00 84.38 192 GLY A O 1
ATOM 1471 N N . ALA A 1 193 ? -2.571 -16.749 11.517 1.00 88.50 193 ALA A N 1
ATOM 1472 C CA . ALA A 1 193 ? -3.410 -17.082 10.362 1.00 88.50 193 ALA A CA 1
ATOM 1473 C C . ALA A 1 193 ? -4.466 -16.006 10.050 1.00 88.50 193 ALA A C 1
ATOM 1475 O O . ALA A 1 193 ? -5.422 -16.286 9.334 1.00 88.50 193 ALA A O 1
ATOM 1476 N N . THR A 1 194 ? -4.340 -14.793 10.597 1.00 92.81 194 THR A N 1
ATOM 1477 C CA . THR A 1 194 ? -5.334 -13.728 10.408 1.00 92.81 194 THR A CA 1
ATOM 1478 C C . THR A 1 194 ? -4.724 -12.482 9.782 1.00 92.81 194 THR A C 1
ATOM 1480 O O . THR A 1 194 ? -3.728 -11.943 10.260 1.00 92.81 194 THR A O 1
ATOM 1483 N N . PHE A 1 195 ? -5.350 -11.992 8.715 1.00 95.56 195 PHE A N 1
ATOM 1484 C CA . PHE A 1 195 ? -5.025 -10.723 8.078 1.00 95.56 195 PHE A CA 1
ATOM 1485 C C . PHE A 1 195 ? -5.911 -9.610 8.630 1.00 95.56 195 PHE A C 1
ATOM 1487 O O . PHE A 1 195 ? -7.131 -9.637 8.459 1.00 95.56 195 PHE A O 1
ATOM 1494 N N . HIS A 1 196 ? -5.289 -8.626 9.274 1.00 95.81 196 HIS A N 1
ATOM 1495 C CA . HIS A 1 196 ? -5.968 -7.487 9.878 1.00 95.81 196 HIS A CA 1
ATOM 1496 C C . HIS A 1 196 ? -6.065 -6.340 8.870 1.00 95.81 196 HIS A C 1
ATOM 1498 O O . HIS A 1 196 ? -5.050 -5.771 8.452 1.00 95.81 196 HIS A O 1
ATOM 1504 N N . LEU A 1 197 ? -7.299 -6.005 8.492 1.00 97.94 197 LEU A N 1
ATOM 1505 C CA . LEU A 1 197 ? -7.615 -4.943 7.539 1.00 97.94 197 LEU A CA 1
ATOM 1506 C C . LEU A 1 197 ? -8.542 -3.918 8.189 1.00 97.94 197 LEU A C 1
ATOM 1508 O O . LEU A 1 197 ? -9.651 -4.269 8.593 1.00 97.94 197 LEU A O 1
ATOM 1512 N N . PHE A 1 198 ? -8.098 -2.665 8.256 1.00 97.88 198 PHE A N 1
ATOM 1513 C CA . PHE A 1 198 ? -8.846 -1.561 8.855 1.00 97.88 198 PHE A CA 1
ATOM 1514 C C . PHE A 1 198 ? -9.592 -0.740 7.803 1.00 97.88 198 PHE A C 1
ATOM 1516 O O . PHE A 1 198 ? -8.959 -0.341 6.799 1.00 97.88 198 PHE A O 1
#